Protein AF-A0A144SPB7-F1 (afdb_monomer_lite)

Sequence (224 aa):
MEKQLGDFFSAFSGTIIFCDANYCEYLCKHFGLYFMVFSLPLSAGLTDGKLKQQNEALVNSALKKFFHLKQELFINNNILMRLPYRNFNKKMLREFYDSLKAIHSLDITNIASVIKKIKEECYKKVPTVSPGRVFVDDNLNNFVFGHENHSKQGTSPLSGHLLLCQISSKYRFGHRLDEFRHFNVQKKNGKKISGNFYNCHNSLESIKEKSHINMFTSDFMEYQ

Foldseek 3Di:
DDDPPPPLPDDDDDDDDDDDQVCQVVCLVPPLFFAQGAHDDDDPPDDPVVSVVSSVVSVVVVVNLVSVCCCQPCVVPNVLSWPAQFFQADPLSNVVSSCSSVVNPDDCPCVNVSVVVQCVVFWDQQVPDPVRIFGAGPVQKTWAKDPDLDDQFPQDVVVVHDPVLVSQLQGGHRDGDPSSIFTWIAHPPQFFDWDWFQALVRDTDTDPGFSTWRATSSRHTDTD

Organism: Enterobacter cloacae (NCBI:txid550)

Radius of gyration: 19.5 Å; chains: 1; bounding box: 42×45×59 Å

Secondary structure (DSSP, 8-state):
-----TTTT-----------GGGHHHHHHHHTTTS--------TT--HHHHHHHHHHHHHHHHHHHHHHIIIIIISSHHHHTS-TTTS--HHHHHHHHHHHTTTT---TTHHHHHHHHHHHHEEE-TTSTTSEEEE-TT-EEEEE-----------GGGT--HHHHHHHHEETTEE--TT-EEEEEEGGGPPEEEEEE-TTS-EEEEEEES-EEEETTS-EE--

pLDDT: mean 85.55, std 12.31, range [29.52, 97.25]

Structure (mmCIF, N/CA/C/O backbone):
data_AF-A0A144SPB7-F1
#
_entry.id   AF-A0A144SPB7-F1
#
loop_
_atom_site.group_PDB
_atom_site.id
_atom_site.type_symbol
_atom_site.label_atom_id
_atom_site.label_alt_id
_atom_site.label_comp_id
_atom_site.label_asym_id
_atom_site.label_entity_id
_atom_site.label_seq_id
_atom_site.pdbx_PDB_ins_code
_atom_site.Cartn_x
_atom_site.Cartn_y
_atom_site.Cartn_z
_atom_site.occupancy
_atom_site.B_iso_or_equiv
_atom_site.auth_seq_id
_atom_site.auth_comp_id
_atom_site.auth_asym_id
_atom_site.auth_atom_id
_atom_site.pdbx_PDB_model_num
ATOM 1 N N . MET A 1 1 ? 2.664 28.779 -18.448 1.00 34.84 1 MET A N 1
ATOM 2 C CA . MET A 1 1 ? 3.092 28.707 -17.036 1.00 34.84 1 MET A CA 1
ATOM 3 C C . MET A 1 1 ? 3.643 27.308 -16.804 1.00 34.84 1 MET A C 1
ATOM 5 O O . MET A 1 1 ? 2.891 26.394 -16.485 1.00 34.84 1 MET A O 1
ATOM 9 N N . GLU A 1 2 ? 4.924 27.110 -17.115 1.00 29.52 2 GLU A N 1
ATOM 10 C CA . GLU A 1 2 ? 5.622 25.848 -16.862 1.00 29.52 2 GLU A CA 1
ATOM 11 C C . GLU A 1 2 ? 5.664 25.625 -15.351 1.00 29.52 2 GLU A C 1
ATOM 13 O O . GLU A 1 2 ? 6.172 26.463 -14.606 1.00 29.52 2 GLU A O 1
ATOM 18 N N . LYS A 1 3 ? 5.092 24.514 -14.876 1.00 36.28 3 LYS A N 1
ATOM 19 C CA . LYS A 1 3 ? 5.376 24.049 -13.520 1.00 36.28 3 LYS A CA 1
ATOM 20 C C . LYS A 1 3 ? 6.874 23.774 -13.481 1.00 36.28 3 LYS A C 1
ATOM 22 O O . LYS A 1 3 ? 7.315 22.803 -14.090 1.00 36.28 3 LYS A O 1
ATOM 27 N N . GLN A 1 4 ? 7.634 24.619 -12.786 1.00 37.50 4 GLN A N 1
ATOM 28 C CA . GLN A 1 4 ? 8.987 24.277 -12.370 1.00 37.50 4 GLN A CA 1
ATOM 29 C C . GLN A 1 4 ? 8.899 22.918 -11.668 1.00 37.50 4 GLN A C 1
ATOM 31 O O . GLN A 1 4 ? 8.340 22.804 -10.576 1.00 37.50 4 GLN A O 1
ATOM 36 N N . LEU A 1 5 ? 9.382 21.873 -12.341 1.00 41.50 5 LEU A N 1
ATOM 37 C CA . LEU A 1 5 ? 9.684 20.574 -11.754 1.00 41.50 5 LEU A CA 1
ATOM 38 C C . LEU A 1 5 ? 10.850 20.804 -10.785 1.00 41.50 5 LEU A C 1
ATOM 40 O O . LEU A 1 5 ? 11.989 20.493 -11.115 1.00 41.50 5 LEU A O 1
ATOM 44 N N . GLY A 1 6 ? 10.585 21.443 -9.641 1.00 45.00 6 GLY A N 1
ATOM 45 C CA . GLY A 1 6 ? 11.591 21.674 -8.608 1.00 45.00 6 GLY A CA 1
ATOM 46 C C . GLY A 1 6 ? 12.289 20.356 -8.299 1.00 45.00 6 GLY A C 1
ATOM 47 O O . GLY A 1 6 ? 11.593 19.373 -8.067 1.00 45.00 6 GLY A O 1
ATOM 48 N N . ASP A 1 7 ? 13.621 20.335 -8.414 1.00 51.19 7 ASP A N 1
ATOM 49 C CA . ASP A 1 7 ? 14.540 19.211 -8.174 1.00 51.19 7 ASP A CA 1
ATOM 50 C C . ASP A 1 7 ? 13.910 17.810 -8.204 1.00 51.19 7 ASP A C 1
ATOM 52 O O . ASP A 1 7 ? 14.075 16.991 -7.294 1.00 51.19 7 ASP A O 1
ATOM 56 N N . PHE A 1 8 ? 13.193 17.497 -9.289 1.00 48.25 8 PHE A N 1
ATOM 57 C CA . PHE A 1 8 ? 12.553 16.191 -9.453 1.00 48.25 8 PHE A CA 1
ATOM 58 C C . PHE A 1 8 ? 13.594 15.056 -9.421 1.00 48.25 8 PHE A C 1
ATOM 60 O O . PHE A 1 8 ? 13.296 13.932 -9.023 1.00 48.25 8 PHE A O 1
ATOM 67 N N . PHE A 1 9 ? 14.840 15.396 -9.766 1.00 57.00 9 PHE A N 1
ATOM 68 C CA . PHE A 1 9 ? 16.032 14.557 -9.714 1.00 57.00 9 PHE A CA 1
ATOM 69 C C . PHE A 1 9 ? 16.991 14.959 -8.582 1.00 57.00 9 PHE A C 1
ATOM 71 O O . PHE A 1 9 ? 18.200 15.040 -8.790 1.00 57.00 9 PHE A O 1
ATOM 78 N N . SER A 1 10 ? 16.478 15.223 -7.378 1.00 58.53 10 SER A N 1
ATOM 79 C CA . SER A 1 10 ? 17.338 15.294 -6.186 1.00 58.53 10 SER A CA 1
ATOM 80 C C . SER A 1 10 ? 18.227 14.046 -6.081 1.00 58.53 10 SER A C 1
ATOM 82 O O . SER A 1 10 ? 17.788 12.929 -6.378 1.00 58.53 10 SER A O 1
ATOM 84 N N . ALA A 1 11 ? 19.484 14.232 -5.663 1.00 65.88 11 ALA A N 1
ATOM 85 C CA . ALA A 1 11 ? 20.423 13.129 -5.480 1.00 65.88 11 ALA A CA 1
ATOM 86 C C . ALA A 1 11 ? 19.808 12.067 -4.553 1.00 65.88 11 ALA A C 1
ATOM 88 O O . ALA A 1 11 ? 19.410 12.358 -3.423 1.00 65.88 11 ALA A O 1
ATOM 89 N N . PHE A 1 12 ? 19.699 10.833 -5.046 1.00 69.25 12 PHE A N 1
ATOM 90 C CA . PHE A 1 12 ? 19.070 9.734 -4.327 1.00 69.25 12 PHE A CA 1
ATOM 91 C C . PHE A 1 12 ? 19.943 8.487 -4.402 1.00 69.25 12 PHE A C 1
ATOM 93 O O . PHE A 1 12 ? 20.273 8.013 -5.487 1.00 69.25 12 PHE A O 1
ATOM 100 N N . SER A 1 13 ? 20.278 7.934 -3.239 1.00 74.44 13 SER A N 1
ATOM 101 C CA . SER A 1 13 ? 20.949 6.641 -3.142 1.00 74.44 13 SER A CA 1
ATOM 102 C C . SER A 1 13 ? 19.914 5.523 -3.199 1.00 74.44 13 SER A C 1
ATOM 104 O O . SER A 1 13 ? 18.969 5.498 -2.411 1.00 74.44 13 SER A O 1
ATOM 106 N N . GLY A 1 14 ? 20.105 4.580 -4.114 1.00 80.12 14 GLY A N 1
ATOM 107 C CA . GLY A 1 14 ? 19.237 3.422 -4.274 1.00 80.12 14 GLY A CA 1
ATOM 108 C C . GLY A 1 14 ? 19.946 2.290 -5.006 1.00 80.12 14 GLY A C 1
ATOM 109 O O . GLY A 1 14 ? 21.094 2.425 -5.424 1.00 80.12 14 GLY A O 1
ATOM 110 N N . THR A 1 15 ? 19.248 1.171 -5.166 1.00 83.94 15 THR A N 1
ATOM 111 C CA . THR A 1 15 ? 19.756 -0.003 -5.879 1.00 83.94 15 THR A CA 1
ATOM 112 C C . THR A 1 15 ? 18.760 -0.398 -6.957 1.00 83.94 15 THR A C 1
ATOM 114 O O . THR A 1 15 ? 17.561 -0.478 -6.695 1.00 83.94 15 THR A O 1
ATOM 117 N N . ILE A 1 16 ? 19.267 -0.653 -8.161 1.00 87.25 16 ILE A N 1
ATOM 118 C CA . ILE A 1 16 ? 18.509 -1.234 -9.269 1.00 87.25 16 ILE A CA 1
ATOM 119 C C . ILE A 1 16 ? 19.003 -2.667 -9.435 1.00 87.25 16 ILE A C 1
ATOM 121 O O . ILE A 1 16 ? 20.209 -2.902 -9.480 1.00 87.25 16 ILE A O 1
ATOM 125 N N . ILE A 1 17 ? 18.075 -3.616 -9.503 1.00 87.00 17 ILE A N 1
ATOM 126 C CA . ILE A 1 17 ? 18.377 -5.032 -9.716 1.00 87.00 17 ILE A CA 1
ATOM 127 C C . ILE A 1 17 ? 17.818 -5.418 -11.082 1.00 87.00 17 ILE A C 1
ATOM 129 O O . ILE A 1 17 ? 16.627 -5.241 -11.334 1.00 87.00 17 ILE A O 1
ATOM 133 N N . PHE A 1 18 ? 18.679 -5.949 -11.946 1.00 87.56 18 PHE A N 1
ATOM 134 C CA . PHE A 1 18 ? 18.283 -6.552 -13.215 1.00 87.56 18 PHE A CA 1
ATOM 135 C C . PHE A 1 18 ? 18.151 -8.066 -13.040 1.00 87.56 18 PHE A C 1
ATOM 137 O O . PHE A 1 18 ? 18.947 -8.687 -12.337 1.00 87.56 18 PHE A O 1
ATOM 144 N N . CYS A 1 19 ? 17.136 -8.651 -13.666 1.00 87.56 19 CYS A N 1
ATOM 145 C CA . CYS A 1 19 ? 16.892 -10.089 -13.673 1.00 87.56 19 CYS A CA 1
ATOM 146 C C . CYS A 1 19 ? 16.188 -10.487 -14.973 1.00 87.56 19 CYS A C 1
ATOM 148 O O . CYS A 1 19 ? 15.666 -9.624 -15.686 1.00 87.56 19 CYS A O 1
ATOM 150 N N . ASP A 1 20 ? 16.168 -11.784 -15.272 1.00 85.75 20 ASP A N 1
ATOM 151 C CA . ASP A 1 20 ? 15.486 -12.298 -16.455 1.00 85.75 20 ASP A CA 1
ATOM 152 C C . ASP A 1 20 ? 13.985 -11.996 -16.425 1.00 85.75 20 ASP A C 1
ATOM 154 O O . ASP A 1 20 ? 13.316 -12.131 -15.395 1.00 85.75 20 ASP A O 1
ATOM 158 N N . ALA A 1 21 ? 13.431 -11.656 -17.592 1.00 83.38 21 ALA A N 1
ATOM 159 C CA . ALA A 1 21 ? 12.028 -11.264 -17.741 1.00 83.38 21 ALA A CA 1
ATOM 160 C C . ALA A 1 21 ? 11.037 -12.338 -17.250 1.00 83.38 21 ALA A C 1
ATOM 162 O O . ALA A 1 21 ? 9.938 -12.002 -16.806 1.00 83.38 21 ALA A O 1
ATOM 163 N N . ASN A 1 22 ? 11.448 -13.610 -17.243 1.00 87.19 22 ASN A N 1
ATOM 164 C CA . ASN A 1 22 ? 10.652 -14.739 -16.751 1.00 87.19 22 ASN A CA 1
ATOM 165 C C . ASN A 1 22 ? 10.294 -14.621 -15.258 1.00 87.19 22 ASN A C 1
ATOM 167 O O . ASN A 1 22 ? 9.332 -15.237 -14.807 1.00 87.19 22 ASN A O 1
ATOM 171 N N . TYR A 1 23 ? 11.022 -13.806 -14.488 1.00 88.81 23 TYR A N 1
ATOM 172 C CA . TYR A 1 23 ? 10.714 -13.542 -13.082 1.00 88.81 23 TYR A CA 1
ATOM 173 C C . TYR A 1 23 ? 9.743 -12.377 -12.872 1.00 88.81 23 TYR A C 1
ATOM 175 O O . TYR A 1 23 ? 9.312 -12.162 -11.741 1.00 88.81 23 TYR A O 1
ATOM 183 N N . CYS A 1 24 ? 9.369 -11.619 -13.910 1.00 89.06 24 CYS A N 1
ATOM 184 C CA . CYS A 1 24 ? 8.588 -10.390 -13.741 1.00 89.06 24 CYS A CA 1
ATOM 185 C C . CYS A 1 24 ? 7.258 -10.634 -13.013 1.00 89.06 24 CYS A C 1
ATOM 187 O O . CYS A 1 24 ? 6.943 -9.923 -12.060 1.00 89.06 24 CYS A O 1
ATOM 189 N N . GLU A 1 25 ? 6.496 -11.656 -13.410 1.00 89.94 25 GLU A N 1
ATOM 190 C CA . GLU A 1 25 ? 5.218 -11.983 -12.766 1.00 89.94 25 GLU A CA 1
ATOM 191 C C . GLU A 1 25 ? 5.415 -12.387 -11.298 1.00 89.94 25 GLU A C 1
ATOM 193 O O . GLU A 1 25 ? 4.719 -11.893 -10.406 1.00 89.94 25 GLU A O 1
ATOM 198 N N . TYR A 1 26 ? 6.419 -13.227 -11.033 1.00 92.12 26 TYR A N 1
ATOM 199 C CA . TYR A 1 26 ? 6.784 -13.645 -9.683 1.00 92.12 26 TYR A CA 1
ATOM 200 C C . TYR A 1 26 ? 7.160 -12.443 -8.802 1.00 92.12 26 TYR A C 1
ATOM 202 O O . TYR A 1 26 ? 6.667 -12.306 -7.679 1.00 92.12 26 TYR A O 1
ATOM 210 N N . LEU A 1 27 ? 7.974 -11.523 -9.325 1.00 92.12 27 LEU A N 1
ATOM 211 C CA . LEU A 1 27 ? 8.377 -10.308 -8.624 1.00 92.12 27 LEU A CA 1
ATOM 212 C C . LEU A 1 27 ? 7.190 -9.379 -8.364 1.00 92.12 27 LEU A C 1
ATOM 214 O O . LEU A 1 27 ? 7.006 -8.941 -7.229 1.00 92.12 27 LEU A O 1
ATOM 218 N N . CYS A 1 28 ? 6.338 -9.123 -9.358 1.00 92.56 28 CYS A N 1
ATOM 219 C CA . CYS A 1 28 ? 5.120 -8.332 -9.172 1.00 92.56 28 CYS A CA 1
ATOM 220 C C . CYS A 1 28 ? 4.227 -8.936 -8.076 1.00 92.56 28 CYS A C 1
ATOM 222 O O . CYS A 1 28 ? 3.768 -8.225 -7.180 1.00 92.56 28 CYS A O 1
ATOM 224 N N . LYS A 1 29 ? 4.027 -10.258 -8.097 1.00 91.06 29 LYS A N 1
ATOM 225 C CA . LYS A 1 29 ? 3.153 -10.966 -7.155 1.00 91.06 29 LYS A CA 1
ATOM 226 C C . LYS A 1 29 ? 3.679 -10.954 -5.721 1.00 91.06 29 LYS A C 1
ATOM 228 O O . LYS A 1 29 ? 2.922 -10.651 -4.799 1.00 91.06 29 LYS A O 1
ATOM 233 N N . HIS A 1 30 ? 4.952 -11.291 -5.527 1.00 89.50 30 HIS A N 1
ATOM 234 C CA . HIS A 1 30 ? 5.518 -11.531 -4.195 1.00 89.50 30 HIS A CA 1
ATOM 235 C C . HIS A 1 30 ? 6.238 -10.316 -3.603 1.00 89.50 30 HIS A C 1
ATOM 237 O O . HIS A 1 30 ? 6.316 -10.180 -2.383 1.00 89.50 30 HIS A O 1
ATOM 243 N N . PHE A 1 31 ? 6.724 -9.411 -4.453 1.00 91.19 31 PHE A N 1
ATOM 244 C CA . PHE A 1 31 ? 7.583 -8.300 -4.053 1.00 91.19 31 PHE A CA 1
ATOM 245 C C . PHE A 1 31 ? 7.062 -6.924 -4.480 1.00 91.19 31 PHE A C 1
ATOM 247 O O . PHE A 1 31 ? 7.533 -5.915 -3.954 1.00 91.19 31 PHE A O 1
ATOM 254 N N . GLY A 1 32 ? 6.048 -6.864 -5.349 1.00 92.75 32 GLY A N 1
ATOM 255 C CA . GLY A 1 32 ? 5.504 -5.622 -5.902 1.00 92.75 32 GLY A CA 1
ATOM 256 C C . GLY A 1 32 ? 4.890 -4.661 -4.879 1.00 92.75 32 GLY A C 1
ATOM 257 O O . GLY A 1 32 ? 4.650 -3.509 -5.208 1.00 92.75 32 GLY A O 1
ATOM 258 N N . LEU A 1 33 ? 4.637 -5.091 -3.634 1.00 92.88 33 LEU A N 1
ATOM 259 C CA . LEU A 1 33 ? 4.244 -4.175 -2.547 1.00 92.88 33 LEU A CA 1
ATOM 260 C C . LEU A 1 33 ? 5.425 -3.441 -1.926 1.00 92.88 33 LEU A C 1
ATOM 262 O O . LEU A 1 33 ? 5.229 -2.394 -1.312 1.00 92.88 33 LEU A O 1
ATOM 266 N N . TYR A 1 34 ? 6.627 -3.996 -2.035 1.00 91.38 34 TYR A N 1
ATOM 267 C CA . TYR A 1 34 ? 7.828 -3.516 -1.354 1.00 91.38 34 TYR A CA 1
ATOM 268 C C . TYR A 1 34 ? 8.782 -2.832 -2.321 1.00 91.38 34 TYR A C 1
ATOM 270 O O . TYR A 1 34 ? 9.434 -1.867 -1.937 1.00 91.38 34 TYR A O 1
ATOM 278 N N . PHE A 1 35 ? 8.808 -3.284 -3.574 1.00 91.31 35 PHE A N 1
ATOM 279 C CA . PHE A 1 35 ? 9.648 -2.766 -4.648 1.00 91.31 35 PHE A CA 1
ATOM 280 C C . PHE A 1 35 ? 8.799 -2.448 -5.878 1.00 91.31 35 PHE A C 1
ATOM 282 O O . PHE A 1 35 ? 7.774 -3.085 -6.110 1.00 91.31 35 PHE A O 1
ATOM 289 N N . MET A 1 36 ? 9.230 -1.473 -6.679 1.00 91.25 36 MET A N 1
ATOM 290 C CA . MET A 1 36 ? 8.659 -1.278 -8.011 1.00 91.25 36 MET A CA 1
ATOM 291 C C . MET A 1 36 ? 9.316 -2.239 -8.993 1.00 91.25 36 MET A C 1
ATOM 293 O O . MET A 1 36 ? 10.541 -2.309 -9.065 1.00 91.25 36 MET A O 1
ATOM 297 N N . VAL A 1 37 ? 8.494 -2.951 -9.758 1.00 92.00 37 VAL A N 1
ATOM 298 C CA . VAL A 1 37 ? 8.951 -3.921 -10.754 1.00 92.00 37 VAL A CA 1
ATOM 299 C C . VAL A 1 37 ? 8.636 -3.378 -12.142 1.00 92.00 37 VAL A C 1
ATOM 301 O O . VAL A 1 37 ? 7.470 -3.223 -12.519 1.00 92.00 37 VAL A O 1
ATOM 304 N N . PHE A 1 38 ? 9.690 -3.084 -12.900 1.00 89.25 38 PHE A N 1
ATOM 305 C CA . PHE A 1 38 ? 9.594 -2.622 -14.278 1.00 89.25 38 PHE A CA 1
ATOM 306 C C . PHE A 1 38 ? 10.044 -3.729 -15.224 1.00 89.25 38 PHE A C 1
ATOM 308 O O . PHE A 1 38 ? 11.154 -4.238 -15.096 1.00 89.25 38 PHE A O 1
ATOM 315 N N . SER A 1 39 ? 9.183 -4.087 -16.175 1.00 86.81 39 SER A N 1
ATOM 316 C CA . SER A 1 39 ? 9.547 -5.010 -17.246 1.00 86.81 39 SER A CA 1
ATOM 317 C C . SER A 1 39 ? 10.289 -4.263 -18.353 1.00 86.81 39 SER A C 1
ATOM 319 O O . SER A 1 39 ? 9.857 -3.187 -18.777 1.00 86.81 39 SER A O 1
ATOM 321 N N . LEU A 1 40 ? 11.393 -4.845 -18.818 1.00 82.81 40 LEU A N 1
ATOM 322 C CA . LEU A 1 40 ? 12.119 -4.416 -20.008 1.00 82.81 40 LEU A CA 1
ATOM 323 C C . LEU A 1 40 ? 11.808 -5.434 -21.117 1.00 82.81 40 LEU A C 1
ATOM 325 O O . LEU A 1 40 ? 12.362 -6.534 -21.090 1.00 82.81 40 LEU A O 1
ATOM 329 N N . PRO A 1 41 ? 10.875 -5.137 -22.039 1.00 77.06 41 PRO A N 1
ATOM 330 C CA . PRO A 1 41 ? 10.441 -6.109 -23.036 1.00 77.06 41 PRO A CA 1
ATOM 331 C C . PRO A 1 41 ? 11.561 -6.471 -24.016 1.00 77.06 41 PRO A C 1
ATOM 333 O O . PRO A 1 41 ? 12.371 -5.628 -24.413 1.00 77.06 41 PRO A O 1
ATOM 336 N N . LEU A 1 42 ? 11.562 -7.735 -24.450 1.00 72.19 42 LEU A N 1
ATOM 337 C CA . LEU A 1 42 ? 12.487 -8.228 -25.464 1.00 72.19 42 LEU A CA 1
ATOM 338 C C . LEU A 1 42 ? 12.256 -7.482 -26.782 1.00 72.19 42 LEU A C 1
ATOM 340 O O . LEU A 1 42 ? 11.128 -7.387 -27.262 1.00 72.19 42 LEU A O 1
ATOM 344 N N . SER A 1 43 ? 13.331 -6.984 -27.383 1.00 68.94 43 SER A N 1
ATOM 345 C CA . SER A 1 43 ? 13.271 -6.273 -28.661 1.00 68.94 43 SER A CA 1
ATOM 346 C C . SER A 1 43 ? 13.976 -7.100 -29.725 1.00 68.94 43 SER A C 1
ATOM 348 O O . SER A 1 43 ? 15.178 -6.966 -29.947 1.00 68.94 43 SER A O 1
ATOM 350 N N . ALA A 1 44 ? 13.233 -8.032 -30.325 1.00 71.38 44 ALA A N 1
ATOM 351 C CA . ALA A 1 44 ? 13.760 -8.910 -31.361 1.00 71.38 44 ALA A CA 1
ATOM 352 C C . ALA A 1 44 ? 14.142 -8.111 -32.621 1.00 71.38 44 ALA A C 1
ATOM 354 O O . ALA A 1 44 ? 13.436 -7.186 -33.018 1.00 71.38 44 ALA A O 1
ATOM 355 N N . GLY A 1 45 ? 15.248 -8.491 -33.265 1.00 73.25 45 GLY A N 1
ATOM 356 C CA . GLY A 1 45 ? 15.642 -7.949 -34.572 1.00 73.25 45 GLY A CA 1
ATOM 357 C C . GLY A 1 45 ? 16.319 -6.573 -34.554 1.00 73.25 45 GLY A C 1
ATOM 358 O O . GLY A 1 45 ? 16.450 -5.955 -35.610 1.00 73.25 45 GLY A O 1
ATOM 359 N N . LEU A 1 46 ? 16.761 -6.077 -33.393 1.00 78.62 46 LEU A N 1
ATOM 360 C CA . LEU A 1 46 ? 17.550 -4.844 -33.305 1.00 78.62 46 LEU A CA 1
ATOM 361 C C . LEU A 1 46 ? 19.051 -5.119 -33.366 1.00 78.62 46 LEU A C 1
ATOM 363 O O . LEU A 1 46 ? 19.539 -6.095 -32.808 1.00 78.62 46 LEU A O 1
ATOM 367 N N . THR A 1 47 ? 19.785 -4.207 -34.004 1.00 82.25 47 THR A N 1
ATOM 368 C CA . THR A 1 47 ? 21.248 -4.160 -33.915 1.00 82.25 47 THR A CA 1
ATOM 369 C C . THR A 1 47 ? 21.683 -3.688 -32.525 1.00 82.25 47 THR A C 1
ATOM 371 O O . THR A 1 47 ? 20.958 -2.925 -31.879 1.00 82.25 47 THR A O 1
ATOM 374 N N . ASP A 1 48 ? 22.887 -4.068 -32.090 1.00 81.44 48 ASP A N 1
ATOM 375 C CA . ASP A 1 48 ? 23.417 -3.786 -30.743 1.00 81.44 48 ASP A CA 1
ATOM 376 C C . ASP A 1 48 ? 23.269 -2.316 -30.312 1.00 81.44 48 ASP A C 1
ATOM 378 O O . ASP A 1 48 ? 22.840 -2.023 -29.195 1.00 81.44 48 ASP A O 1
ATOM 382 N N . GLY A 1 49 ? 23.551 -1.370 -31.216 1.00 83.62 49 GLY A N 1
ATOM 383 C CA . GLY A 1 49 ? 23.420 0.064 -30.936 1.00 83.62 49 GLY A CA 1
ATOM 384 C C . GLY A 1 49 ? 21.975 0.513 -30.686 1.00 83.62 49 GLY A C 1
ATOM 385 O O . GLY A 1 49 ? 21.720 1.286 -29.762 1.00 83.62 49 GLY A O 1
ATOM 386 N N . LYS A 1 50 ? 21.015 -0.003 -31.464 1.00 85.94 50 LYS A N 1
ATOM 387 C CA . LYS A 1 50 ? 19.584 0.305 -31.291 1.00 85.94 50 LYS A CA 1
ATOM 388 C C . LYS A 1 50 ? 19.019 -0.363 -30.039 1.00 85.94 50 LYS A C 1
ATOM 390 O O . LYS A 1 50 ? 18.234 0.255 -29.324 1.00 85.94 50 LYS A O 1
ATOM 395 N N . LEU A 1 51 ? 19.460 -1.588 -29.748 1.00 85.38 51 LEU A N 1
ATOM 396 C CA . LEU A 1 51 ? 19.080 -2.313 -28.538 1.00 85.38 51 LEU A CA 1
ATOM 397 C C . LEU A 1 51 ? 19.541 -1.570 -27.277 1.00 85.38 51 LEU A C 1
ATOM 399 O O . LEU A 1 51 ? 18.748 -1.364 -26.359 1.00 85.38 51 LEU A O 1
ATOM 403 N N . LYS A 1 52 ? 20.798 -1.102 -27.253 1.00 86.38 52 LYS A N 1
ATOM 404 C CA . LYS A 1 52 ? 21.324 -0.275 -26.160 1.00 86.38 52 LYS A CA 1
ATOM 405 C C . LYS A 1 52 ? 20.474 0.981 -25.951 1.00 86.38 52 LYS A C 1
ATOM 407 O O . LYS A 1 52 ? 20.009 1.214 -24.838 1.00 86.38 52 LYS A O 1
ATOM 412 N N . GLN A 1 53 ? 20.231 1.749 -27.015 1.00 89.12 53 GLN A N 1
ATOM 413 C CA . GLN A 1 53 ? 19.456 2.990 -26.939 1.00 89.12 53 GLN A CA 1
ATOM 414 C C . GLN A 1 53 ? 18.033 2.753 -26.412 1.00 89.12 53 GLN A C 1
ATOM 416 O O . GLN A 1 53 ? 17.524 3.531 -25.604 1.00 89.12 53 GLN A O 1
ATOM 421 N N . GLN A 1 54 ? 17.386 1.666 -26.836 1.00 87.31 54 GLN A N 1
ATOM 422 C CA . GLN A 1 54 ? 16.052 1.325 -26.355 1.00 87.31 54 GLN A CA 1
ATOM 423 C C . GLN A 1 54 ? 16.053 0.921 -24.877 1.00 87.31 54 GLN A C 1
ATOM 425 O O . GLN A 1 54 ? 15.191 1.377 -24.124 1.00 87.31 54 GLN A O 1
ATOM 430 N N . ASN A 1 55 ? 17.019 0.112 -24.438 1.00 86.56 55 ASN A N 1
ATOM 431 C CA . ASN A 1 55 ? 17.146 -0.263 -23.029 1.00 86.56 55 ASN A CA 1
ATOM 432 C C . ASN A 1 55 ? 17.379 0.969 -22.146 1.00 86.56 55 ASN A C 1
ATOM 434 O O . ASN A 1 55 ? 16.718 1.125 -21.120 1.00 86.56 55 ASN A O 1
ATOM 438 N N . GLU A 1 56 ? 18.248 1.888 -22.573 1.00 89.38 56 GLU A N 1
ATOM 439 C CA . GLU A 1 56 ? 18.462 3.170 -21.893 1.00 89.38 56 GLU A CA 1
ATOM 440 C C . GLU A 1 56 ? 17.171 3.997 -21.825 1.00 89.38 56 GLU A C 1
ATOM 442 O O . GLU A 1 56 ? 16.842 4.555 -20.775 1.00 89.38 56 GLU A O 1
ATOM 447 N N . ALA A 1 57 ? 16.391 4.052 -22.909 1.00 89.12 57 ALA A N 1
ATOM 448 C CA . ALA A 1 57 ? 15.111 4.756 -22.931 1.00 89.12 57 ALA A CA 1
ATOM 449 C C . ALA A 1 57 ? 14.086 4.142 -21.959 1.00 89.12 57 ALA A C 1
ATOM 451 O O . ALA A 1 57 ? 13.405 4.874 -21.235 1.00 89.12 57 ALA A O 1
ATOM 452 N N . LEU A 1 58 ? 14.003 2.810 -21.895 1.00 88.44 58 LEU A N 1
ATOM 453 C CA . LEU A 1 58 ? 13.110 2.096 -20.982 1.00 88.44 58 LEU A CA 1
ATOM 454 C C . LEU A 1 58 ? 13.504 2.306 -19.514 1.00 88.44 58 LEU A C 1
ATOM 456 O O . LEU A 1 58 ? 12.641 2.619 -18.692 1.00 88.44 58 LEU A O 1
ATOM 460 N N . VAL A 1 59 ? 14.798 2.212 -19.188 1.00 89.12 59 VAL A N 1
ATOM 461 C CA . VAL A 1 59 ? 15.315 2.498 -17.838 1.00 89.12 59 VAL A CA 1
ATOM 462 C C . VAL A 1 59 ? 15.020 3.946 -17.449 1.00 89.12 59 VAL A C 1
ATOM 464 O O . VAL A 1 59 ? 14.486 4.199 -16.369 1.00 89.12 59 VAL A O 1
ATOM 467 N N . ASN A 1 60 ? 15.269 4.903 -18.345 1.00 88.81 60 ASN A N 1
ATOM 468 C CA . ASN A 1 60 ? 14.940 6.308 -18.105 1.00 88.81 60 ASN A CA 1
ATOM 469 C C . ASN A 1 60 ? 13.438 6.524 -17.874 1.00 88.81 60 ASN A C 1
ATOM 4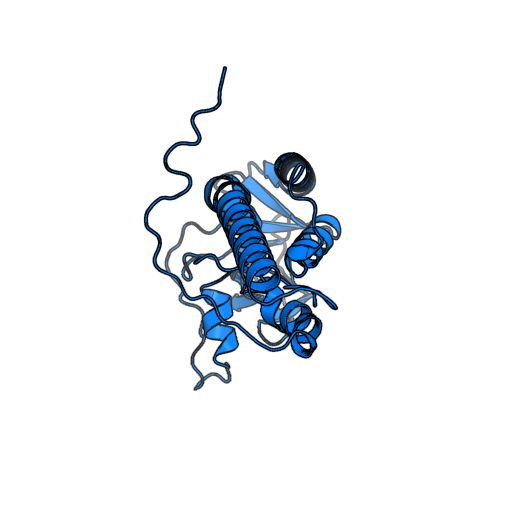71 O O . ASN A 1 60 ? 13.049 7.295 -16.996 1.00 88.81 60 ASN A O 1
ATOM 475 N N . SER A 1 61 ? 12.577 5.833 -18.624 1.00 88.06 61 SER A N 1
ATOM 476 C CA . SER A 1 61 ? 11.129 5.883 -18.410 1.00 88.06 61 SER A CA 1
ATOM 477 C C . SER A 1 61 ? 10.731 5.304 -17.049 1.00 88.06 61 SER A C 1
ATOM 479 O O . SER A 1 61 ? 9.893 5.888 -16.360 1.00 88.06 61 SER A O 1
ATOM 481 N N . ALA A 1 62 ? 11.330 4.185 -16.636 1.00 89.81 62 ALA A N 1
ATOM 482 C CA . ALA A 1 62 ? 11.095 3.580 -15.327 1.00 89.81 62 ALA A CA 1
ATOM 483 C C . ALA A 1 62 ? 11.497 4.526 -14.185 1.00 89.81 62 ALA A C 1
ATOM 485 O O . ALA A 1 62 ? 10.719 4.739 -13.255 1.00 89.81 62 ALA A O 1
ATOM 486 N N . LEU A 1 63 ? 12.661 5.174 -14.296 1.00 89.00 63 LEU A N 1
ATOM 487 C CA . LEU A 1 63 ? 13.127 6.167 -13.325 1.00 89.00 63 LEU A CA 1
ATOM 488 C C . LEU A 1 63 ? 12.190 7.378 -13.248 1.00 89.00 63 LEU A C 1
ATOM 490 O O . LEU A 1 63 ? 11.806 7.790 -12.154 1.00 89.00 63 LEU A O 1
ATOM 494 N N . LYS A 1 64 ? 11.745 7.915 -14.392 1.00 88.44 64 LYS A N 1
ATOM 495 C CA . LYS A 1 64 ? 10.755 9.007 -14.424 1.00 88.44 64 LYS A CA 1
ATOM 496 C C . LYS A 1 64 ? 9.455 8.612 -13.718 1.00 88.44 64 LYS A C 1
ATOM 498 O O . LYS A 1 64 ? 8.948 9.391 -12.910 1.00 88.44 64 LYS A O 1
ATOM 503 N N . LYS A 1 65 ? 8.943 7.399 -13.975 1.00 90.19 65 LYS A N 1
ATOM 504 C CA . LYS A 1 65 ? 7.763 6.863 -13.275 1.00 90.19 65 LYS A CA 1
ATOM 505 C C . LYS A 1 65 ? 8.015 6.764 -11.765 1.00 90.19 65 LYS A C 1
ATOM 507 O O . LYS A 1 65 ? 7.193 7.247 -10.993 1.00 90.19 65 LYS A O 1
ATOM 512 N N . PHE A 1 66 ? 9.153 6.210 -11.342 1.00 89.81 66 PHE A N 1
ATOM 513 C CA . PHE A 1 66 ? 9.525 6.093 -9.927 1.00 89.81 66 PHE A CA 1
ATOM 514 C C . PHE A 1 66 ? 9.507 7.447 -9.203 1.00 89.81 66 PHE A C 1
ATOM 516 O O . PHE A 1 66 ? 8.872 7.578 -8.158 1.00 89.81 66 PHE A O 1
ATOM 523 N N . PHE A 1 67 ? 10.143 8.480 -9.763 1.00 88.69 67 PHE A N 1
ATOM 524 C CA . PHE A 1 67 ? 10.170 9.806 -9.136 1.00 88.69 67 PHE A CA 1
ATOM 525 C C . PHE A 1 67 ? 8.795 10.483 -9.118 1.00 88.69 67 PHE A C 1
ATOM 527 O O . PHE A 1 67 ? 8.441 11.120 -8.125 1.00 88.69 67 PHE A O 1
ATOM 534 N N . HIS A 1 68 ? 7.974 10.285 -10.153 1.00 88.88 68 HIS A N 1
ATOM 535 C CA . HIS A 1 68 ? 6.608 10.813 -10.163 1.00 88.88 68 HIS A CA 1
ATOM 536 C C . HIS A 1 68 ? 5.770 10.206 -9.037 1.00 88.88 68 HIS A C 1
ATOM 538 O O . HIS A 1 68 ? 5.107 10.909 -8.276 1.00 88.88 68 HIS A O 1
ATOM 544 N N . LEU A 1 69 ? 5.864 8.889 -8.882 1.00 91.38 69 LEU A N 1
ATOM 545 C CA . LEU A 1 69 ? 5.177 8.152 -7.830 1.00 91.38 69 LEU A CA 1
ATOM 546 C C . LEU A 1 69 ? 5.717 8.498 -6.444 1.00 91.38 69 LEU A C 1
ATOM 548 O O . LEU A 1 69 ? 4.931 8.599 -5.509 1.00 91.38 69 LEU A O 1
ATOM 552 N N . LYS A 1 70 ? 7.023 8.752 -6.297 1.00 91.00 70 LYS A N 1
ATOM 553 C CA . LYS A 1 70 ? 7.594 9.278 -5.049 1.00 91.00 70 LYS A CA 1
ATOM 554 C C . LYS A 1 70 ? 6.862 10.543 -4.614 1.00 91.00 70 LYS A C 1
ATOM 556 O O . LYS A 1 70 ? 6.413 10.626 -3.470 1.00 91.00 70 LYS A O 1
ATOM 561 N N . GLN A 1 71 ? 6.729 11.499 -5.534 1.00 89.50 71 GLN A N 1
ATOM 562 C CA . GLN A 1 71 ? 6.064 12.769 -5.272 1.00 89.50 71 GLN A CA 1
ATOM 563 C C . GLN A 1 71 ? 4.598 12.551 -4.894 1.00 89.50 71 GLN A C 1
ATOM 565 O O . GLN A 1 71 ? 4.159 12.976 -3.824 1.00 89.50 71 GLN A O 1
ATOM 570 N N . GLU A 1 72 ? 3.848 11.838 -5.730 1.00 92.06 72 GLU A N 1
ATOM 571 C CA . GLU A 1 72 ? 2.403 11.718 -5.542 1.00 92.06 72 GLU A CA 1
ATOM 572 C C . GLU A 1 72 ? 2.016 10.800 -4.381 1.00 92.06 72 GLU A C 1
ATOM 574 O O . GLU A 1 72 ? 1.118 11.123 -3.604 1.00 92.06 72 GLU A O 1
ATOM 579 N N . LEU A 1 73 ? 2.698 9.671 -4.208 1.00 92.94 73 LEU A N 1
ATOM 580 C CA . LEU A 1 73 ? 2.340 8.665 -3.211 1.00 92.94 73 LEU A CA 1
ATOM 581 C C . LEU A 1 73 ? 2.971 8.960 -1.848 1.00 92.94 73 LEU A C 1
ATOM 583 O O . LEU A 1 73 ? 2.293 8.865 -0.826 1.00 92.94 73 LEU A O 1
ATOM 587 N N . PHE A 1 74 ? 4.248 9.343 -1.806 1.00 90.12 74 PHE A N 1
ATOM 588 C CA . PHE A 1 74 ? 5.026 9.356 -0.559 1.00 90.12 74 PHE A CA 1
ATOM 589 C C . PHE A 1 74 ? 5.407 10.745 -0.060 1.00 90.12 74 PHE A C 1
ATOM 591 O O . PHE A 1 74 ? 5.675 10.891 1.128 1.00 90.12 74 PHE A O 1
ATOM 598 N N . ILE A 1 75 ? 5.390 11.772 -0.908 1.00 89.69 75 ILE A N 1
ATOM 599 C CA . ILE A 1 75 ? 5.520 13.160 -0.447 1.00 89.69 75 ILE A CA 1
ATOM 600 C C . ILE A 1 75 ? 4.123 13.716 -0.158 1.00 89.69 75 ILE A C 1
ATOM 602 O O . ILE A 1 75 ? 3.832 14.107 0.972 1.00 89.69 75 ILE A O 1
ATOM 606 N N . ASN A 1 76 ? 3.216 13.644 -1.133 1.00 90.88 76 ASN A N 1
ATOM 607 C CA . ASN A 1 76 ? 1.893 14.261 -1.027 1.00 90.88 76 ASN A CA 1
ATOM 608 C C . ASN A 1 76 ? 0.882 13.421 -0.218 1.00 90.88 76 ASN A C 1
ATOM 610 O O . ASN A 1 76 ? -0.037 13.975 0.390 1.00 90.88 76 ASN A O 1
ATOM 614 N N . ASN A 1 77 ? 1.006 12.085 -0.214 1.00 93.19 77 ASN A N 1
ATOM 615 C CA . ASN A 1 77 ? -0.043 11.185 0.294 1.00 93.19 77 ASN A CA 1
ATOM 616 C C . ASN A 1 77 ? 0.464 10.040 1.192 1.00 93.19 77 ASN A C 1
ATOM 618 O O . ASN A 1 77 ? -0.186 8.998 1.296 1.00 93.19 77 ASN A O 1
ATOM 622 N N . ASN A 1 78 ? 1.581 10.243 1.900 1.00 90.62 78 ASN A N 1
ATOM 623 C CA . ASN A 1 78 ? 2.283 9.171 2.621 1.00 90.62 78 ASN A CA 1
ATOM 624 C C . ASN A 1 78 ? 1.406 8.356 3.589 1.00 90.62 78 ASN A C 1
ATOM 626 O O . ASN A 1 78 ? 1.572 7.143 3.683 1.00 90.62 78 ASN A O 1
ATOM 630 N N . ILE A 1 79 ? 0.453 8.996 4.276 1.00 92.81 79 ILE A N 1
ATOM 631 C CA . ILE A 1 79 ? -0.374 8.327 5.286 1.00 92.81 79 ILE A CA 1
ATOM 632 C C . ILE A 1 79 ? -1.307 7.318 4.611 1.00 92.81 79 ILE A C 1
ATOM 634 O O . ILE A 1 79 ? -1.439 6.195 5.084 1.00 92.81 79 ILE A O 1
ATOM 638 N N . LEU A 1 80 ? -1.898 7.676 3.466 1.00 94.75 80 LEU A N 1
ATOM 639 C CA . LEU A 1 80 ? -2.740 6.757 2.697 1.00 94.75 80 LEU A CA 1
ATOM 640 C C . LEU A 1 80 ? -1.942 5.521 2.262 1.00 94.75 80 LEU A C 1
ATOM 642 O O . LEU A 1 80 ? -2.437 4.403 2.336 1.00 94.75 80 LEU A O 1
ATOM 646 N N . MET A 1 81 ? -0.691 5.712 1.841 1.00 94.56 81 MET A N 1
ATOM 647 C CA . MET A 1 81 ? 0.177 4.632 1.352 1.00 94.56 81 MET A CA 1
ATOM 648 C C . MET A 1 81 ? 0.658 3.674 2.446 1.00 94.56 81 MET A C 1
ATOM 650 O O . MET A 1 81 ? 1.159 2.586 2.146 1.00 94.56 81 MET A O 1
ATOM 654 N N . ARG A 1 82 ? 0.489 4.070 3.710 1.00 93.81 82 ARG A N 1
ATOM 655 C CA . ARG A 1 82 ? 0.785 3.252 4.886 1.00 93.81 82 ARG A CA 1
ATOM 656 C C . ARG A 1 82 ? -0.372 2.366 5.310 1.00 93.81 82 ARG A C 1
ATOM 658 O O . ARG A 1 82 ? -0.174 1.526 6.184 1.00 93.81 82 ARG A O 1
ATOM 665 N N . LEU A 1 83 ? -1.565 2.545 4.740 1.00 96.12 83 LEU A N 1
ATOM 666 C CA . LEU A 1 83 ? -2.686 1.691 5.102 1.00 96.12 83 LEU A CA 1
ATOM 667 C C . LEU A 1 83 ? -2.309 0.219 4.860 1.00 96.12 83 LEU A C 1
ATOM 669 O O . LEU A 1 83 ? -1.654 -0.106 3.858 1.00 96.12 83 LEU A O 1
ATOM 673 N N . PRO A 1 84 ? -2.641 -0.660 5.815 1.00 95.56 84 PRO A N 1
ATOM 674 C CA . PRO A 1 84 ? -2.184 -2.034 5.798 1.00 95.56 84 PRO A CA 1
ATOM 675 C C . PRO A 1 84 ? -2.802 -2.769 4.618 1.00 95.56 84 PRO A C 1
ATOM 677 O O . PRO A 1 84 ? -4.026 -2.921 4.572 1.00 95.56 84 PRO A O 1
ATOM 680 N N . TYR A 1 85 ? -1.907 -3.215 3.716 1.00 96.12 85 TYR A N 1
ATOM 681 C CA . TYR A 1 85 ? -2.035 -4.361 2.814 1.00 96.12 85 TYR A CA 1
ATOM 682 C C . TYR A 1 85 ? -3.394 -5.011 2.965 1.00 96.12 85 TYR A C 1
ATOM 684 O O . TYR A 1 85 ? -4.375 -4.610 2.358 1.00 96.12 85 TYR A O 1
ATOM 692 N N . ARG A 1 86 ? -3.420 -6.035 3.798 1.00 95.19 86 ARG A N 1
ATOM 693 C CA . ARG A 1 86 ? -4.431 -7.082 3.887 1.00 95.19 86 ARG A CA 1
ATOM 694 C C . ARG A 1 86 ? -5.630 -6.690 4.743 1.00 95.19 86 ARG A C 1
ATOM 696 O O . ARG A 1 86 ? -6.708 -7.228 4.522 1.00 95.19 86 ARG A O 1
ATOM 703 N N . ASN A 1 87 ? -5.463 -5.745 5.664 1.00 96.88 87 ASN A N 1
ATOM 704 C CA . ASN A 1 87 ? -6.470 -5.468 6.690 1.00 96.88 87 ASN A CA 1
ATOM 705 C C . ASN A 1 87 ? -7.316 -4.216 6.461 1.00 96.88 87 ASN A C 1
ATOM 707 O O . ASN A 1 87 ? -8.411 -4.138 7.013 1.00 96.88 87 ASN A O 1
ATOM 711 N N . PHE A 1 88 ? -6.867 -3.245 5.657 1.00 97.25 88 PHE A N 1
ATOM 712 C CA . PHE A 1 88 ? -7.738 -2.127 5.294 1.00 97.25 88 PHE A CA 1
ATOM 713 C C . PHE A 1 88 ? -8.770 -2.598 4.262 1.00 97.25 88 PHE A C 1
ATOM 715 O O . PHE A 1 88 ? -8.480 -2.681 3.064 1.00 97.25 88 PHE A O 1
ATOM 722 N N . ASN A 1 89 ? -9.973 -2.953 4.726 1.00 95.62 89 ASN A N 1
ATOM 723 C CA . ASN A 1 89 ? -11.021 -3.520 3.879 1.00 95.62 89 ASN A CA 1
ATOM 724 C C . ASN A 1 89 ? -11.689 -2.450 3.000 1.00 95.62 89 ASN A C 1
ATOM 726 O O . ASN A 1 89 ? -12.776 -1.965 3.305 1.00 95.62 89 ASN A O 1
ATOM 730 N N . LYS A 1 90 ? -11.019 -2.060 1.915 1.00 96.31 90 LYS A N 1
ATOM 731 C CA . LYS A 1 90 ? -11.582 -1.189 0.883 1.00 96.31 90 LYS A CA 1
ATOM 732 C C . LYS A 1 90 ? -11.141 -1.659 -0.492 1.00 96.31 90 LYS A C 1
ATOM 734 O O . LYS A 1 90 ? -9.966 -1.540 -0.848 1.00 96.31 90 LYS A O 1
ATOM 739 N N . LYS A 1 91 ? -12.094 -2.145 -1.289 1.00 95.50 91 LYS A N 1
ATOM 740 C CA . LYS A 1 91 ? -11.821 -2.707 -2.622 1.00 95.50 91 LYS A CA 1
ATOM 741 C C . LYS A 1 91 ? -11.038 -1.744 -3.524 1.00 95.50 91 LYS A C 1
ATOM 743 O O . LYS A 1 91 ? -10.032 -2.135 -4.098 1.00 95.50 91 LYS A O 1
ATOM 748 N N . MET A 1 92 ? -11.422 -0.468 -3.561 1.00 95.25 92 MET A N 1
ATOM 749 C CA . MET A 1 92 ? -10.752 0.533 -4.403 1.00 95.25 92 MET A CA 1
ATOM 750 C C . MET A 1 92 ? -9.271 0.735 -4.037 1.00 95.25 92 MET A C 1
ATOM 752 O O . MET A 1 92 ? -8.432 0.877 -4.922 1.00 95.25 92 MET A O 1
ATOM 756 N N . LEU A 1 93 ? -8.927 0.728 -2.741 1.00 96.19 93 LEU A N 1
ATOM 757 C CA . LEU A 1 93 ? -7.528 0.844 -2.320 1.00 96.19 93 LEU A CA 1
ATOM 758 C C . LEU A 1 93 ? -6.746 -0.437 -2.634 1.00 96.19 93 LEU A C 1
ATOM 760 O O . LEU A 1 93 ? -5.599 -0.354 -3.068 1.00 96.19 93 LEU A O 1
ATOM 764 N N . ARG A 1 94 ? -7.368 -1.610 -2.445 1.00 95.69 94 ARG A N 1
ATOM 765 C CA . ARG A 1 94 ? -6.788 -2.908 -2.818 1.00 95.69 94 ARG A CA 1
ATOM 766 C C . ARG A 1 94 ? -6.405 -2.926 -4.293 1.00 95.69 94 ARG A C 1
ATOM 768 O O . ARG A 1 94 ? -5.249 -3.177 -4.607 1.00 95.69 94 ARG A O 1
ATOM 775 N N . GLU A 1 95 ? -7.359 -2.608 -5.163 1.00 95.12 95 GLU A N 1
ATOM 776 C CA . GLU A 1 95 ? -7.168 -2.587 -6.615 1.00 95.12 95 GLU A CA 1
ATOM 777 C C . GLU A 1 95 ? -6.098 -1.573 -7.023 1.00 95.12 95 GLU A C 1
ATOM 779 O O . GLU A 1 95 ? -5.258 -1.862 -7.873 1.00 95.12 95 GLU A O 1
ATOM 784 N N . PHE A 1 96 ? -6.061 -0.411 -6.365 1.00 95.62 96 PHE A N 1
ATOM 785 C CA . PHE A 1 96 ? -5.004 0.566 -6.588 1.00 95.62 96 P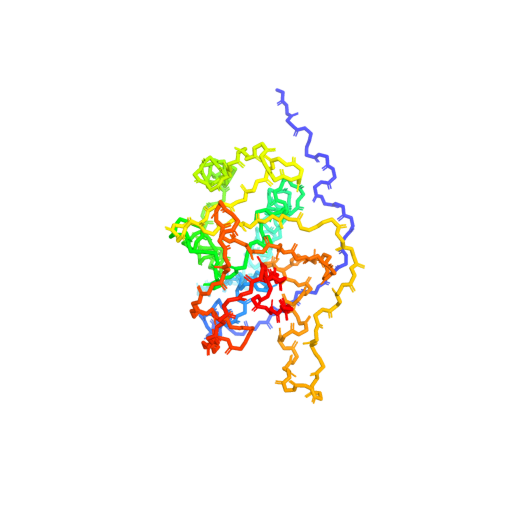HE A CA 1
ATOM 786 C C . PHE A 1 96 ? -3.623 0.013 -6.212 1.00 95.62 96 PHE A C 1
ATOM 788 O O . PHE A 1 96 ? -2.692 0.092 -7.011 1.00 95.62 96 PHE A O 1
ATOM 795 N N . TYR A 1 97 ? -3.479 -0.608 -5.040 1.00 95.94 97 TYR A N 1
ATOM 796 C CA . TYR A 1 97 ? -2.226 -1.256 -4.656 1.00 95.94 97 TYR A CA 1
ATOM 797 C C . TYR A 1 97 ? -1.837 -2.396 -5.601 1.00 95.94 97 TYR A C 1
ATOM 799 O O . TYR A 1 97 ? -0.662 -2.509 -5.939 1.00 95.94 97 TYR A O 1
ATOM 807 N N . ASP A 1 98 ? -2.791 -3.205 -6.058 1.00 94.75 98 ASP A N 1
ATOM 808 C CA . ASP A 1 98 ? -2.536 -4.269 -7.031 1.00 94.75 98 ASP A CA 1
ATOM 809 C C . ASP A 1 98 ? -2.065 -3.709 -8.379 1.00 94.75 98 ASP A C 1
ATOM 811 O O . ASP A 1 98 ? -1.106 -4.227 -8.950 1.00 94.75 98 ASP A O 1
ATOM 815 N N . SER A 1 99 ? -2.635 -2.590 -8.836 1.00 93.88 99 SER A N 1
ATOM 816 C CA . SER A 1 99 ? -2.166 -1.899 -10.044 1.00 93.88 99 SER A CA 1
ATOM 817 C C . SER A 1 99 ? -0.728 -1.375 -9.908 1.00 93.88 99 SER A C 1
ATOM 819 O O . SER A 1 99 ? 0.061 -1.463 -10.848 1.00 93.88 99 SER A O 1
ATOM 821 N N . LEU A 1 100 ? -0.340 -0.907 -8.715 1.00 94.50 100 LEU A N 1
ATOM 822 C CA . LEU A 1 100 ? 1.020 -0.438 -8.437 1.00 94.50 100 LEU A CA 1
ATOM 823 C C . LEU A 1 100 ? 2.047 -1.579 -8.392 1.00 94.50 100 LEU A C 1
ATOM 825 O O . LEU A 1 100 ? 3.211 -1.350 -8.715 1.00 94.50 100 LEU A O 1
ATOM 829 N N . LYS A 1 101 ? 1.649 -2.815 -8.056 1.00 93.94 101 LYS A N 1
ATOM 830 C CA . LYS A 1 101 ? 2.548 -3.983 -8.161 1.00 93.94 101 LYS A CA 1
ATOM 831 C C . LYS A 1 101 ? 2.985 -4.240 -9.606 1.00 93.94 101 LYS A C 1
ATOM 833 O O . LYS A 1 101 ? 4.094 -4.720 -9.831 1.00 93.94 101 LYS A O 1
ATOM 838 N N . ALA A 1 102 ? 2.127 -3.909 -10.572 1.00 86.81 102 ALA A N 1
ATOM 839 C CA . ALA A 1 102 ? 2.361 -4.033 -12.010 1.00 86.81 102 ALA A CA 1
ATOM 840 C C . ALA A 1 102 ? 2.619 -2.663 -12.670 1.00 86.81 102 ALA A C 1
ATOM 842 O O . ALA A 1 102 ? 2.146 -2.382 -13.765 1.00 86.81 102 ALA A O 1
ATOM 843 N N . ILE A 1 103 ? 3.395 -1.792 -12.015 1.00 87.31 103 ILE A N 1
ATOM 844 C CA . ILE A 1 103 ? 3.574 -0.383 -12.413 1.00 87.31 103 ILE A CA 1
ATOM 845 C C . ILE A 1 103 ? 4.038 -0.156 -13.862 1.00 87.31 103 ILE A C 1
ATOM 847 O O . ILE A 1 103 ? 3.822 0.915 -14.437 1.00 87.31 103 ILE A O 1
ATOM 851 N N . HIS A 1 104 ? 4.676 -1.153 -14.475 1.00 82.00 104 HIS A N 1
ATOM 852 C CA . HIS A 1 104 ? 5.085 -1.092 -15.873 1.00 82.00 104 HIS A CA 1
ATOM 853 C C . HIS A 1 104 ? 3.892 -0.905 -16.824 1.00 82.00 104 HIS A C 1
ATOM 855 O O . HIS A 1 104 ? 4.016 -0.121 -17.765 1.00 82.00 104 HIS A O 1
ATOM 861 N N . SER A 1 105 ? 2.745 -1.535 -16.546 1.00 82.44 105 SER A N 1
ATOM 862 C CA . SER A 1 105 ? 1.525 -1.449 -17.361 1.00 82.44 105 SER A CA 1
ATOM 863 C C . SER A 1 105 ? 0.572 -0.330 -16.931 1.00 82.44 105 SER A C 1
ATOM 865 O O . SER A 1 105 ? -0.352 0.004 -17.669 1.00 82.44 105 SER A O 1
ATOM 867 N N . LEU A 1 106 ? 0.799 0.282 -15.766 1.00 88.06 106 LEU A N 1
ATOM 868 C CA . LEU A 1 106 ? -0.055 1.349 -15.255 1.00 88.06 106 LEU A CA 1
ATOM 869 C C . LEU A 1 106 ? 0.219 2.686 -15.963 1.00 88.06 106 LEU A C 1
ATOM 871 O O . LEU A 1 106 ? 1.365 3.157 -16.041 1.00 88.06 106 LEU A O 1
ATOM 875 N N . ASP A 1 107 ? -0.864 3.323 -16.406 1.00 87.56 107 ASP A N 1
ATOM 876 C CA . ASP A 1 107 ? -0.888 4.738 -16.759 1.00 87.56 107 ASP A CA 1
ATOM 877 C C . ASP A 1 107 ? -0.936 5.593 -15.485 1.00 87.56 107 ASP A C 1
ATOM 879 O O . ASP A 1 107 ? -1.893 5.563 -14.709 1.00 87.56 107 ASP A O 1
ATOM 883 N N . ILE A 1 108 ? 0.129 6.362 -15.267 1.00 87.81 108 ILE A N 1
ATOM 884 C CA . ILE A 1 108 ? 0.299 7.208 -14.083 1.00 87.81 108 ILE A CA 1
ATOM 885 C C . ILE A 1 108 ? -0.245 8.628 -14.282 1.00 87.81 108 ILE A C 1
ATOM 887 O O . ILE A 1 108 ? -0.268 9.398 -13.327 1.00 87.81 108 ILE A O 1
ATOM 891 N N . THR A 1 109 ? -0.719 8.982 -15.481 1.00 87.81 109 THR A N 1
ATOM 892 C CA . THR A 1 109 ? -1.141 10.354 -15.822 1.00 87.81 109 THR A CA 1
ATOM 893 C C . THR A 1 109 ? -2.281 10.852 -14.925 1.00 87.81 109 THR A C 1
ATOM 895 O O . THR A 1 109 ? -2.340 12.029 -14.578 1.00 87.81 109 THR A O 1
ATOM 898 N N . ASN A 1 110 ? -3.151 9.942 -14.472 1.00 89.00 110 ASN A N 1
ATOM 899 C CA . ASN A 1 110 ? -4.324 10.254 -13.650 1.00 89.00 110 ASN A CA 1
ATOM 900 C C . ASN A 1 110 ? -4.175 9.880 -12.165 1.00 89.00 110 ASN A C 1
ATOM 902 O O . ASN A 1 110 ? -5.162 9.884 -11.424 1.00 89.00 110 ASN A O 1
ATOM 906 N N . ILE A 1 111 ? -2.961 9.571 -11.697 1.00 92.94 111 ILE A N 1
ATOM 907 C CA . ILE A 1 111 ? -2.756 9.009 -10.355 1.00 92.94 111 ILE A CA 1
ATOM 908 C C . ILE A 1 111 ? -3.236 9.931 -9.228 1.00 92.94 111 ILE A C 1
ATOM 910 O O . ILE A 1 111 ? -3.867 9.468 -8.281 1.00 92.94 111 ILE A O 1
ATOM 914 N N . ALA A 1 112 ? -3.039 11.244 -9.362 1.00 92.69 112 ALA A N 1
ATOM 915 C CA . ALA A 1 112 ? -3.509 12.227 -8.388 1.00 92.69 112 ALA A CA 1
ATOM 916 C C . ALA A 1 112 ? -5.043 12.222 -8.246 1.00 92.69 112 ALA A C 1
ATOM 918 O O . ALA A 1 112 ? -5.568 12.322 -7.136 1.00 92.69 112 ALA A O 1
ATOM 919 N N . SER A 1 113 ? -5.767 12.054 -9.359 1.00 93.69 113 SER A N 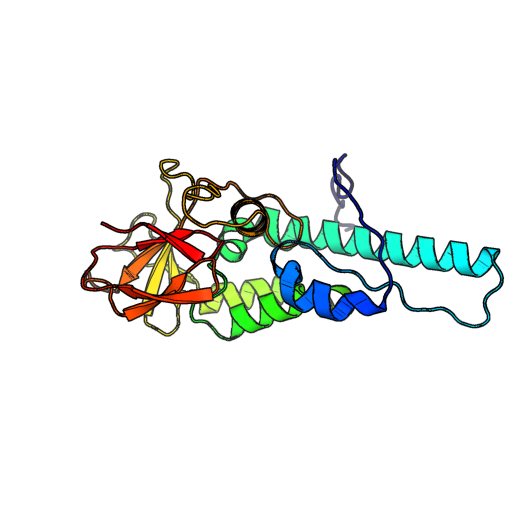1
ATOM 920 C CA . SER A 1 113 ? -7.232 11.957 -9.370 1.00 93.69 113 SER A CA 1
ATOM 921 C C . SER A 1 113 ? -7.712 10.669 -8.697 1.00 93.69 113 SER A C 1
ATOM 923 O O . SER A 1 113 ? -8.611 10.699 -7.854 1.00 93.69 113 SER A O 1
ATOM 925 N N . VAL A 1 114 ? -7.049 9.543 -8.988 1.00 94.56 114 VAL A N 1
ATOM 926 C CA . VAL A 1 114 ? -7.332 8.249 -8.347 1.00 94.56 114 VAL A CA 1
ATOM 927 C C . VAL A 1 114 ? -7.127 8.340 -6.833 1.00 94.56 114 VAL A C 1
ATOM 929 O O . VAL A 1 114 ? -8.012 7.962 -6.066 1.00 94.56 114 VAL A O 1
ATOM 932 N N . ILE A 1 115 ? -6.006 8.914 -6.386 1.00 95.50 115 ILE A N 1
ATOM 933 C CA . ILE A 1 115 ? -5.717 9.110 -4.959 1.00 95.50 115 ILE A CA 1
ATOM 934 C C . ILE A 1 115 ? -6.768 10.005 -4.300 1.00 95.50 115 ILE A C 1
ATOM 936 O O . ILE A 1 115 ? -7.225 9.706 -3.195 1.00 95.50 115 ILE A O 1
ATOM 940 N N . LYS A 1 116 ? -7.157 11.101 -4.961 1.00 95.06 116 LYS A N 1
ATOM 941 C CA . LYS A 1 116 ? -8.189 12.009 -4.456 1.00 95.06 116 LYS A CA 1
ATOM 942 C C . LYS A 1 116 ? -9.500 11.259 -4.211 1.00 95.06 116 LYS A C 1
ATOM 944 O O . LYS A 1 116 ? -10.014 11.328 -3.098 1.00 95.06 116 LYS A O 1
ATOM 949 N N . LYS A 1 117 ? -9.962 10.476 -5.189 1.00 95.81 117 LYS A N 1
ATOM 950 C CA . LYS A 1 117 ? -11.176 9.655 -5.070 1.00 95.81 117 LYS A CA 1
ATOM 951 C C . LYS A 1 117 ? -11.082 8.653 -3.916 1.00 95.81 117 LYS A C 1
ATOM 953 O O . LYS A 1 117 ? -11.996 8.555 -3.106 1.00 95.81 117 LYS A O 1
ATOM 958 N N . ILE A 1 118 ? -9.951 7.953 -3.785 1.00 95.88 118 ILE A N 1
ATOM 959 C CA . ILE A 1 118 ? -9.723 7.022 -2.669 1.00 95.88 118 ILE A CA 1
ATOM 960 C C . ILE A 1 118 ? -9.824 7.751 -1.325 1.00 95.88 118 ILE A C 1
ATOM 962 O O . ILE A 1 118 ? -10.452 7.246 -0.395 1.00 95.88 118 ILE A O 1
ATOM 966 N N . LYS A 1 119 ? -9.220 8.939 -1.203 1.00 94.06 119 LYS A N 1
ATOM 967 C CA . LYS A 1 119 ? -9.280 9.733 0.031 1.00 94.06 119 LYS A CA 1
ATOM 968 C C . LYS A 1 119 ? -10.700 10.190 0.330 1.00 94.06 119 LYS A C 1
ATOM 970 O O . LYS A 1 119 ? -11.100 10.081 1.476 1.00 94.06 119 LYS A O 1
ATOM 975 N N . GLU A 1 120 ? -11.457 10.659 -0.653 1.00 93.38 120 GLU A N 1
ATOM 976 C CA . GLU A 1 120 ? -12.854 11.074 -0.457 1.00 93.38 120 GLU A CA 1
ATOM 977 C C . GLU A 1 120 ? -13.728 9.924 0.067 1.00 93.38 120 GLU A C 1
ATOM 979 O O . GLU A 1 120 ? -14.539 10.124 0.968 1.00 93.38 120 GLU A O 1
ATOM 984 N N . GLU A 1 121 ? -13.493 8.705 -0.417 1.00 93.19 121 GLU A N 1
ATOM 985 C CA . GLU A 1 121 ? -14.229 7.506 -0.000 1.00 93.19 121 GLU A CA 1
ATOM 986 C C . GLU A 1 121 ? -13.803 6.956 1.369 1.00 93.19 121 GLU A C 1
ATOM 988 O O . GLU A 1 121 ? -14.618 6.430 2.135 1.00 93.19 121 GLU A O 1
ATOM 993 N N . CYS A 1 122 ? -12.506 7.018 1.675 1.00 92.94 122 CYS A N 1
ATOM 994 C CA . CYS A 1 122 ? -11.934 6.366 2.853 1.00 92.94 122 CYS A CA 1
ATOM 995 C C . CYS A 1 122 ? -11.780 7.317 4.039 1.00 92.94 122 CYS A C 1
ATOM 997 O O . CYS A 1 122 ? -11.834 6.887 5.187 1.00 92.94 122 CYS A O 1
ATOM 999 N N . TYR A 1 123 ? -11.520 8.596 3.791 1.00 91.50 123 TYR A N 1
ATOM 1000 C CA . TYR A 1 123 ? -11.134 9.550 4.819 1.00 91.50 123 TYR A CA 1
ATOM 1001 C C . TYR A 1 123 ? -12.359 10.241 5.401 1.00 91.50 123 TYR A C 1
ATOM 1003 O O . TYR A 1 123 ? -13.114 10.906 4.696 1.00 91.50 123 TYR A O 1
ATOM 1011 N N . LYS A 1 124 ? -12.539 10.129 6.716 1.00 87.75 124 LYS A N 1
ATOM 1012 C CA . LYS A 1 124 ? -13.650 10.763 7.425 1.00 87.75 124 LYS A CA 1
ATOM 1013 C C . LYS A 1 124 ? -13.120 11.683 8.514 1.00 87.75 124 LYS A C 1
ATOM 1015 O O . LYS A 1 124 ? -12.195 11.339 9.255 1.00 87.75 124 LYS A O 1
ATOM 1020 N N . LYS A 1 125 ? -13.740 12.860 8.631 1.00 80.94 125 LYS A N 1
ATOM 1021 C CA . LYS A 1 125 ? -13.596 13.693 9.825 1.00 80.94 125 LYS A CA 1
ATOM 1022 C C . LYS A 1 125 ? -14.458 13.080 10.921 1.00 80.94 125 LYS A C 1
ATOM 1024 O O . LYS A 1 125 ? -15.670 12.968 10.759 1.00 80.94 125 LYS A O 1
ATOM 1029 N N . VAL A 1 126 ? -13.833 12.661 12.012 1.00 76.06 126 VAL A N 1
ATOM 1030 C CA . VAL A 1 126 ? -14.509 12.077 13.172 1.00 76.06 126 VAL A CA 1
ATOM 1031 C C . VAL A 1 126 ? -14.152 12.938 14.379 1.00 76.06 126 VAL A C 1
ATOM 1033 O O . VAL A 1 126 ? -13.073 12.755 14.936 1.00 76.06 126 VAL A O 1
ATOM 1036 N N . PRO A 1 127 ? -15.023 13.885 14.779 1.00 71.25 127 PRO A N 1
ATOM 1037 C CA . PRO A 1 127 ? -14.730 14.843 15.849 1.00 71.25 127 PRO A CA 1
ATOM 1038 C C . PRO A 1 127 ? -14.379 14.190 17.190 1.00 71.25 127 PRO A C 1
ATOM 1040 O O . PRO A 1 127 ? -13.630 14.753 17.976 1.00 71.25 127 PRO A O 1
ATOM 1043 N N . THR A 1 128 ? -14.908 12.990 17.442 1.00 69.62 128 THR A N 1
ATOM 1044 C CA . THR A 1 128 ? -14.737 12.245 18.697 1.00 69.62 128 THR A CA 1
ATOM 1045 C C . THR A 1 128 ? -13.416 11.479 18.794 1.00 69.62 128 THR A C 1
ATOM 1047 O O . THR A 1 128 ? -13.182 10.798 19.785 1.00 69.62 128 THR A O 1
ATOM 1050 N N . VAL A 1 129 ? -12.571 11.517 17.763 1.00 69.19 129 VAL A N 1
ATOM 1051 C CA . VAL A 1 129 ? -11.250 10.874 17.746 1.00 69.19 129 VAL A CA 1
ATOM 1052 C C . VAL A 1 129 ? -10.221 11.979 17.588 1.00 69.19 129 VAL A C 1
ATOM 1054 O O . VAL A 1 129 ? -10.401 12.811 16.718 1.00 69.19 129 VAL A O 1
ATOM 1057 N N . SER A 1 130 ? -9.137 12.008 18.360 1.00 64.00 130 SER A N 1
ATOM 1058 C CA . SER A 1 130 ? -8.016 12.935 18.123 1.00 64.00 130 SER A CA 1
ATOM 1059 C C . SER A 1 130 ? -7.012 12.293 17.152 1.00 64.00 130 SER A C 1
ATOM 1061 O O . SER A 1 130 ? -6.705 11.116 17.348 1.00 64.00 130 SER A O 1
ATOM 1063 N N . PRO A 1 131 ? -6.522 12.977 16.089 1.00 60.66 131 PRO A N 1
ATOM 1064 C CA . PRO A 1 131 ? -6.638 14.408 15.747 1.00 60.66 131 PRO A CA 1
ATOM 1065 C C . PRO A 1 131 ? -7.825 14.766 14.817 1.00 60.66 131 PRO A C 1
ATOM 1067 O O . PRO A 1 131 ? -7.737 15.658 13.971 1.00 60.66 131 PRO A O 1
ATOM 1070 N N . GLY A 1 132 ? -8.937 14.043 14.890 1.00 65.38 132 GLY A N 1
ATOM 1071 C CA . GLY A 1 132 ? -10.185 14.360 14.184 1.00 65.38 132 GLY A CA 1
ATOM 1072 C C . GLY A 1 132 ? -10.308 13.736 12.802 1.00 65.38 132 GLY A C 1
ATOM 1073 O O . GLY A 1 132 ? -11.299 13.963 12.109 1.00 65.38 132 GLY A O 1
ATOM 1074 N N . ARG A 1 133 ? -9.294 12.992 12.355 1.00 79.62 133 ARG A N 1
ATOM 1075 C CA . ARG A 1 133 ? -9.173 12.520 10.975 1.00 79.62 133 ARG A CA 1
ATOM 1076 C C . ARG A 1 133 ? -8.747 11.060 10.938 1.00 79.62 133 ARG A C 1
ATOM 1078 O O . ARG A 1 133 ? -7.689 10.715 11.456 1.00 79.62 133 ARG A O 1
ATOM 1085 N N . VAL A 1 134 ? -9.574 10.222 10.321 1.00 91.81 134 VAL A N 1
ATOM 1086 C CA . VAL A 1 134 ? -9.401 8.765 10.314 1.00 91.81 134 VAL A CA 1
ATOM 1087 C C . VAL A 1 134 ? -9.685 8.202 8.930 1.00 91.81 134 VAL A C 1
ATOM 1089 O O . VAL A 1 134 ? -10.478 8.769 8.175 1.00 91.81 134 VAL A O 1
ATOM 1092 N N . PHE A 1 135 ? -9.067 7.071 8.607 1.00 95.06 135 PHE A N 1
ATOM 1093 C CA . PHE A 1 135 ? -9.511 6.258 7.479 1.00 95.06 135 PHE A CA 1
ATOM 1094 C C . PHE A 1 135 ? -10.519 5.226 7.975 1.00 95.06 135 PHE A C 1
ATOM 1096 O O . PHE A 1 135 ? -10.339 4.656 9.047 1.00 95.06 135 PHE A O 1
ATOM 1103 N N . VAL A 1 136 ? -11.587 5.005 7.219 1.00 93.56 136 VAL A N 1
ATOM 1104 C CA . VAL A 1 136 ? -12.656 4.069 7.566 1.00 93.56 136 VAL A CA 1
ATOM 1105 C C . VAL A 1 136 ? -12.791 3.049 6.453 1.00 93.56 136 VAL A C 1
ATOM 1107 O O . VAL A 1 136 ? -12.946 3.416 5.287 1.00 93.56 136 VAL A O 1
ATOM 1110 N N . ASP A 1 137 ? -12.718 1.778 6.826 1.00 94.25 137 ASP A N 1
ATOM 1111 C CA . ASP A 1 137 ? -12.918 0.661 5.909 1.00 94.25 137 ASP A CA 1
ATOM 1112 C C . ASP A 1 137 ? -14.406 0.268 5.808 1.00 94.25 137 ASP A C 1
ATOM 1114 O O . ASP A 1 137 ? -15.273 0.807 6.506 1.00 94.25 137 ASP A O 1
ATOM 1118 N N . ASP A 1 138 ? -14.720 -0.689 4.938 1.00 93.75 138 ASP A N 1
ATOM 1119 C CA . ASP A 1 138 ? -16.093 -1.163 4.731 1.00 93.75 138 ASP A CA 1
ATOM 1120 C C . ASP A 1 138 ? -16.621 -1.987 5.928 1.00 93.75 138 ASP A C 1
ATOM 1122 O O . ASP A 1 138 ? -17.829 -2.135 6.099 1.00 93.75 138 ASP A O 1
ATOM 1126 N N . ASN A 1 139 ? -15.738 -2.439 6.829 1.00 90.56 139 ASN A N 1
ATOM 1127 C CA . ASN A 1 139 ? -16.094 -3.091 8.096 1.00 90.56 139 ASN A CA 1
ATOM 1128 C C . ASN A 1 139 ? -16.352 -2.089 9.239 1.00 90.56 139 ASN A C 1
ATOM 1130 O O . ASN A 1 139 ? -16.544 -2.496 10.396 1.00 90.56 139 ASN A O 1
ATOM 1134 N N . LEU A 1 140 ? -16.351 -0.786 8.935 1.00 88.81 140 LEU A N 1
ATOM 1135 C CA . LEU A 1 140 ? -16.511 0.316 9.886 1.00 88.81 140 LEU A CA 1
ATOM 1136 C C . LEU A 1 140 ? -15.430 0.342 10.982 1.00 88.81 140 LEU A C 1
ATOM 1138 O O . LEU A 1 140 ? -15.682 0.791 12.107 1.00 88.81 140 LEU A O 1
ATOM 1142 N N . ASN A 1 141 ? -14.233 -0.150 10.668 1.00 91.56 141 ASN A N 1
ATOM 1143 C CA . ASN A 1 141 ? -13.048 0.039 11.490 1.00 91.56 141 ASN A CA 1
ATOM 1144 C C . ASN A 1 141 ? -12.460 1.424 11.209 1.00 91.56 141 ASN A C 1
ATOM 1146 O O . ASN A 1 141 ? -12.304 1.825 10.056 1.00 91.56 141 ASN A O 1
ATOM 1150 N N . ASN A 1 142 ? -12.105 2.142 12.270 1.00 93.19 142 ASN A N 1
ATOM 1151 C CA . ASN A 1 142 ? -11.389 3.404 12.194 1.00 93.19 142 ASN A CA 1
ATOM 1152 C C . ASN A 1 142 ? -9.889 3.129 12.292 1.00 93.19 142 ASN A C 1
ATOM 1154 O O . ASN A 1 142 ? -9.430 2.589 13.294 1.00 93.19 142 ASN A O 1
ATOM 1158 N N . PHE A 1 143 ? -9.140 3.559 11.287 1.00 94.69 143 PHE A N 1
ATOM 1159 C CA . PHE A 1 143 ? -7.685 3.559 11.241 1.00 94.69 143 PHE A CA 1
ATOM 1160 C C . PHE A 1 143 ? -7.206 4.973 11.568 1.00 94.69 143 PHE A C 1
ATOM 1162 O O . PHE A 1 143 ? -7.254 5.881 10.729 1.00 94.69 143 PHE A O 1
ATOM 1169 N N . VAL A 1 144 ? -6.775 5.169 12.812 1.00 92.44 144 VAL A N 1
ATOM 1170 C CA . VAL A 1 144 ? -6.247 6.446 13.304 1.00 92.44 144 VAL A CA 1
ATOM 1171 C C . VAL A 1 144 ? -4.737 6.417 13.165 1.00 92.44 144 VAL A C 1
ATOM 1173 O O . VAL A 1 144 ? -4.097 5.537 13.726 1.00 92.44 144 VAL A O 1
ATOM 1176 N N . PHE A 1 145 ? -4.149 7.332 12.399 1.00 91.06 145 PHE A N 1
ATOM 1177 C CA . PHE A 1 145 ? -2.697 7.325 12.231 1.00 91.06 145 PHE A CA 1
ATOM 1178 C C . PHE A 1 145 ? -2.023 7.753 13.538 1.00 91.06 145 PHE A C 1
ATOM 1180 O O . PHE A 1 145 ? -2.223 8.882 13.989 1.00 91.06 145 PHE A O 1
ATOM 1187 N N . GLY A 1 146 ? -1.274 6.837 14.153 1.00 81.50 146 GLY A N 1
ATOM 1188 C CA . GLY A 1 146 ? -0.655 7.038 15.455 1.00 81.50 146 GLY A CA 1
ATOM 1189 C C . GLY A 1 146 ? 0.407 8.136 15.411 1.00 81.50 146 GLY A C 1
ATOM 1190 O O . GLY A 1 146 ? 1.237 8.204 14.500 1.00 81.50 146 GLY A O 1
ATOM 1191 N N . HIS A 1 147 ? 0.390 9.010 16.416 1.00 71.25 147 HIS A N 1
ATOM 1192 C CA . HIS A 1 147 ? 1.444 10.011 16.611 1.00 71.25 147 HIS A CA 1
ATOM 1193 C C . HIS A 1 147 ? 2.620 9.483 17.434 1.00 71.25 147 HIS A C 1
ATOM 1195 O O . HIS A 1 147 ? 3.688 10.096 17.434 1.00 71.25 147 HIS A O 1
ATOM 1201 N N . GLU A 1 148 ? 2.428 8.340 18.082 1.00 68.62 148 GLU A N 1
ATOM 1202 C CA . GLU A 1 148 ? 3.397 7.686 18.943 1.00 68.62 148 GLU A CA 1
ATOM 1203 C C . GLU A 1 148 ? 4.509 7.009 18.114 1.00 68.62 148 GLU A C 1
ATOM 1205 O O . GLU A 1 148 ? 4.240 6.216 17.219 1.00 68.62 148 GLU A O 1
ATOM 1210 N N . ASN A 1 149 ? 5.769 7.345 18.410 1.00 61.16 149 ASN A N 1
ATOM 1211 C CA . ASN A 1 149 ? 6.970 6.640 17.946 1.00 61.16 149 ASN A CA 1
ATOM 1212 C C . ASN A 1 149 ? 7.444 5.619 19.007 1.00 61.16 149 ASN A C 1
ATOM 1214 O O . ASN A 1 149 ? 8.551 5.749 19.525 1.00 61.16 149 ASN A O 1
ATOM 1218 N N . HIS A 1 150 ? 6.593 4.674 19.428 1.00 55.56 150 HIS A N 1
ATOM 1219 C CA . HIS A 1 150 ? 6.870 3.852 20.627 1.00 55.56 150 HIS A CA 1
ATOM 1220 C C . HIS A 1 150 ? 7.064 2.357 20.352 1.00 55.56 150 HIS A C 1
ATOM 1222 O O . HIS A 1 150 ? 7.597 1.664 21.216 1.00 55.56 150 HIS A O 1
ATOM 1228 N N . SER A 1 151 ? 6.708 1.850 19.170 1.00 61.56 151 SER A N 1
ATOM 1229 C CA . SER A 1 151 ? 6.859 0.428 18.858 1.00 61.56 151 SER A CA 1
ATOM 1230 C C . SER A 1 151 ? 7.591 0.211 17.540 1.00 61.56 151 SER A C 1
ATOM 1232 O O . SER A 1 151 ? 7.227 0.706 16.473 1.00 61.56 151 SER A O 1
ATOM 1234 N N . LYS A 1 152 ? 8.681 -0.552 17.621 1.00 71.31 152 LYS A N 1
ATOM 1235 C CA . LYS A 1 152 ? 9.329 -1.132 16.451 1.00 71.31 152 LYS A CA 1
ATOM 1236 C C . LYS A 1 152 ? 8.686 -2.485 16.221 1.00 71.31 152 LYS A C 1
ATOM 1238 O O . LYS A 1 152 ? 8.713 -3.314 17.123 1.00 71.31 152 LYS A O 1
ATOM 1243 N N . GLN A 1 153 ? 8.203 -2.727 15.006 1.00 75.56 153 GLN A N 1
ATOM 1244 C CA . GLN A 1 153 ? 7.686 -4.042 14.632 1.00 75.56 153 GLN A CA 1
ATOM 1245 C C . GLN A 1 153 ? 8.686 -5.136 15.012 1.00 75.56 153 GLN A C 1
ATOM 1247 O O . GLN A 1 153 ? 9.846 -5.108 14.565 1.00 75.56 153 GLN A O 1
ATOM 1252 N N . GLY A 1 154 ? 8.222 -6.111 15.793 1.00 74.38 154 GLY A N 1
ATOM 1253 C CA . GLY A 1 154 ? 8.947 -7.347 16.045 1.00 74.38 154 GLY A CA 1
ATOM 1254 C C . GLY A 1 154 ? 9.185 -8.054 14.717 1.00 74.38 154 GLY A C 1
ATOM 1255 O O . GLY A 1 154 ? 8.312 -8.718 14.196 1.00 74.38 154 GLY A O 1
ATOM 1256 N N . THR A 1 155 ? 10.354 -7.855 14.116 1.00 69.62 155 THR A N 1
ATOM 1257 C CA . THR A 1 155 ? 10.725 -8.426 12.805 1.00 69.62 155 THR A CA 1
ATOM 1258 C C . THR A 1 155 ? 11.988 -9.280 12.916 1.00 69.62 155 THR A C 1
ATOM 1260 O O . THR A 1 155 ? 12.706 -9.510 11.941 1.00 69.62 155 THR A O 1
ATOM 1263 N N . SER A 1 156 ? 12.295 -9.728 14.136 1.00 73.88 156 SER A N 1
ATOM 1264 C CA . SER A 1 156 ? 13.438 -10.590 14.415 1.00 73.88 156 SER A CA 1
ATOM 1265 C C . SER A 1 156 ? 13.167 -12.017 13.929 1.00 73.88 156 SER A C 1
ATOM 1267 O O . SER A 1 156 ? 12.093 -12.552 14.220 1.00 73.88 156 SER A O 1
ATOM 1269 N N . PRO A 1 157 ? 14.142 -12.678 13.279 1.00 74.12 157 PRO A N 1
ATOM 1270 C CA . PRO A 1 157 ? 14.065 -14.107 12.983 1.00 74.12 157 PRO A CA 1
ATOM 1271 C C . PRO A 1 157 ? 13.823 -14.983 14.212 1.00 74.12 157 PRO A C 1
ATOM 1273 O O . PRO A 1 157 ? 13.139 -15.995 14.108 1.00 74.12 157 PRO A O 1
ATOM 1276 N N . LEU A 1 158 ? 14.297 -14.556 15.391 1.00 74.81 158 LEU A N 1
ATOM 1277 C CA . LEU A 1 158 ? 14.051 -15.253 16.661 1.00 74.81 158 LEU A CA 1
ATOM 1278 C C . LEU A 1 158 ? 12.558 -15.335 17.021 1.00 74.81 158 LEU A C 1
ATOM 1280 O O . LEU A 1 158 ? 12.160 -16.210 17.779 1.00 74.81 158 LEU A O 1
ATOM 1284 N N . SER A 1 159 ? 11.732 -14.448 16.464 1.00 76.44 159 SER A N 1
ATOM 1285 C CA . SER A 1 159 ? 10.276 -14.423 16.643 1.00 76.44 159 SER A CA 1
ATOM 1286 C C . SER A 1 159 ? 9.530 -15.039 15.449 1.00 76.44 159 SER A C 1
ATOM 1288 O O . SER A 1 159 ? 8.336 -14.815 15.284 1.00 76.44 159 SER A O 1
ATOM 1290 N N . GLY A 1 160 ? 10.228 -15.795 14.591 1.00 82.19 160 GLY A N 1
ATOM 1291 C CA . GLY A 1 160 ? 9.644 -16.477 13.432 1.00 82.19 160 GLY A CA 1
ATOM 1292 C C . GLY A 1 160 ? 9.478 -15.607 12.182 1.00 82.19 160 GLY A C 1
ATOM 1293 O O . GLY A 1 160 ? 8.773 -16.009 11.260 1.00 82.19 160 GLY A O 1
ATOM 1294 N N . HIS A 1 161 ? 10.107 -14.427 12.123 1.00 86.00 161 HIS A N 1
ATOM 1295 C CA . HIS A 1 161 ? 10.006 -13.523 10.974 1.00 86.00 161 HIS A CA 1
ATOM 1296 C C . HIS A 1 161 ? 11.120 -13.724 9.941 1.00 86.00 161 HIS A C 1
ATOM 1298 O O . HIS A 1 161 ? 12.285 -13.928 10.265 1.00 86.00 161 HIS A O 1
ATOM 1304 N N . LEU A 1 162 ? 10.773 -13.591 8.662 1.00 84.81 162 LEU A N 1
ATOM 1305 C CA . LEU A 1 162 ? 11.729 -13.676 7.553 1.00 84.81 162 LEU A CA 1
ATOM 1306 C C . LEU A 1 162 ? 12.309 -12.300 7.194 1.00 84.81 162 LEU A C 1
ATOM 1308 O O . LEU A 1 162 ? 11.743 -11.263 7.543 1.00 84.81 162 LEU A O 1
ATOM 1312 N N . LEU A 1 163 ? 13.385 -12.275 6.399 1.00 84.56 163 LEU A N 1
ATOM 1313 C CA . LEU A 1 163 ? 13.975 -11.038 5.859 1.00 84.56 163 LEU A CA 1
ATOM 1314 C 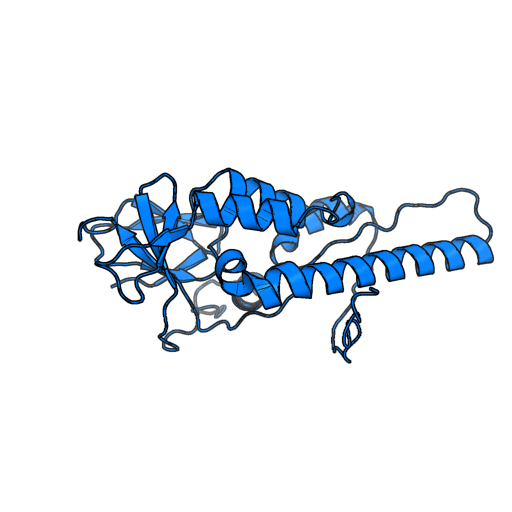C . LEU A 1 163 ? 12.926 -10.139 5.180 1.00 84.56 163 LEU A C 1
ATOM 1316 O O . LEU A 1 163 ? 12.954 -8.917 5.315 1.00 84.56 163 LEU A O 1
ATOM 1320 N N . LEU A 1 164 ? 11.945 -10.743 4.505 1.00 85.62 164 LEU A N 1
ATOM 1321 C CA . LEU A 1 164 ? 10.862 -10.005 3.861 1.00 85.62 164 LEU A CA 1
ATOM 1322 C C . LEU A 1 164 ? 9.987 -9.236 4.862 1.00 85.62 164 LEU A C 1
ATOM 1324 O O . LEU A 1 164 ? 9.492 -8.167 4.524 1.00 85.62 164 LEU A O 1
ATOM 1328 N N . CYS A 1 165 ? 9.853 -9.708 6.105 1.00 86.19 165 CYS A N 1
ATOM 1329 C CA . CYS A 1 165 ? 9.140 -8.980 7.158 1.00 86.19 165 CYS A CA 1
ATOM 1330 C C . CYS A 1 165 ? 9.875 -7.678 7.499 1.00 86.19 165 CYS A C 1
ATOM 1332 O O . CYS A 1 165 ? 9.257 -6.616 7.560 1.00 86.19 165 CYS A O 1
ATOM 1334 N N . GLN A 1 166 ? 11.206 -7.735 7.617 1.00 86.00 166 GLN A N 1
ATOM 1335 C CA . GLN A 1 166 ? 12.050 -6.559 7.856 1.00 86.00 166 GLN A CA 1
ATOM 1336 C C . GLN A 1 166 ? 12.036 -5.570 6.687 1.00 86.00 166 GLN A C 1
ATOM 1338 O O . GLN A 1 166 ? 12.117 -4.362 6.894 1.00 86.00 166 GLN A O 1
ATOM 1343 N N . ILE A 1 167 ? 11.949 -6.070 5.455 1.00 88.31 167 ILE A N 1
ATOM 1344 C CA . ILE A 1 167 ? 11.800 -5.219 4.271 1.00 88.31 167 ILE A CA 1
ATOM 1345 C C . ILE A 1 167 ? 10.409 -4.579 4.274 1.00 88.31 167 ILE A C 1
ATOM 1347 O O . ILE A 1 167 ? 10.290 -3.367 4.118 1.00 88.31 167 ILE A O 1
ATOM 1351 N N . SER A 1 168 ? 9.360 -5.367 4.514 1.00 88.31 168 SER A N 1
ATOM 1352 C CA . SER A 1 168 ? 7.967 -4.910 4.485 1.00 88.31 168 SER A CA 1
ATOM 1353 C C . SER A 1 168 ? 7.630 -3.859 5.540 1.00 88.31 168 SER A C 1
ATOM 1355 O O . SER A 1 168 ? 6.713 -3.064 5.340 1.00 88.31 168 SER A O 1
ATOM 1357 N N . SER A 1 169 ? 8.365 -3.840 6.656 1.00 87.81 169 SER A N 1
ATOM 1358 C CA . SER A 1 169 ? 8.203 -2.833 7.703 1.00 87.81 169 SER A CA 1
ATOM 1359 C C . SER A 1 169 ? 8.788 -1.478 7.309 1.00 87.81 169 SER A C 1
ATOM 1361 O O . SER A 1 169 ? 8.317 -0.448 7.787 1.00 87.81 169 SER A O 1
ATOM 1363 N N . LYS A 1 170 ? 9.783 -1.482 6.415 1.00 88.75 170 LYS A N 1
ATOM 1364 C CA . LYS A 1 170 ? 10.570 -0.310 6.019 1.00 88.75 170 LYS A CA 1
ATOM 1365 C C . LYS A 1 170 ? 10.243 0.207 4.633 1.00 88.75 170 LYS A C 1
ATOM 1367 O O . LYS A 1 170 ? 10.564 1.354 4.359 1.00 88.75 170 LYS A O 1
ATOM 1372 N N . TYR A 1 171 ? 9.669 -0.605 3.750 1.00 91.69 171 TYR A N 1
ATOM 1373 C CA . TYR A 1 171 ? 9.507 -0.249 2.344 1.00 91.69 171 TYR A CA 1
ATOM 1374 C C . TYR A 1 171 ? 8.095 -0.507 1.830 1.00 91.69 171 TYR A C 1
ATOM 1376 O O . TYR A 1 171 ? 7.475 -1.534 2.110 1.00 91.69 171 TYR A O 1
ATOM 1384 N N . ARG A 1 172 ? 7.617 0.427 1.006 1.00 93.75 172 ARG A N 1
ATOM 1385 C CA . ARG A 1 172 ? 6.401 0.295 0.205 1.00 93.75 172 ARG A CA 1
ATOM 1386 C C . ARG A 1 172 ? 6.689 0.845 -1.189 1.00 93.75 172 ARG A C 1
ATOM 1388 O O . ARG A 1 172 ? 7.137 1.980 -1.311 1.00 93.75 172 ARG A O 1
ATOM 1395 N N . PHE A 1 173 ? 6.454 0.043 -2.225 1.00 93.00 173 PHE A N 1
ATOM 1396 C CA . PHE A 1 173 ? 6.695 0.400 -3.630 1.00 93.00 173 PHE A CA 1
ATOM 1397 C C . PHE A 1 173 ? 8.076 1.048 -3.870 1.00 93.00 173 PHE A C 1
ATOM 1399 O O . PHE A 1 173 ? 8.182 2.066 -4.531 1.00 93.00 173 PHE A O 1
ATOM 1406 N N . GLY A 1 174 ? 9.151 0.511 -3.291 1.00 90.31 174 GLY A N 1
ATOM 1407 C CA . GLY A 1 174 ? 10.519 1.019 -3.456 1.00 90.31 174 GLY A CA 1
ATOM 1408 C C . GLY A 1 174 ? 10.855 2.267 -2.632 1.00 90.31 174 GLY A C 1
ATOM 1409 O O . GLY A 1 174 ? 11.989 2.739 -2.682 1.00 90.31 174 GLY A O 1
ATOM 1410 N N . HIS A 1 175 ? 9.914 2.793 -1.844 1.00 89.81 175 HIS A N 1
ATOM 1411 C CA . HIS A 1 175 ? 10.127 3.963 -0.998 1.00 89.81 175 HIS A CA 1
ATOM 1412 C C . HIS A 1 175 ? 10.210 3.580 0.473 1.00 89.81 175 HIS A C 1
ATOM 1414 O O . HIS A 1 175 ? 9.406 2.788 0.971 1.00 89.81 175 HIS A O 1
ATOM 1420 N N . ARG A 1 176 ? 11.186 4.169 1.173 1.00 88.88 176 ARG A N 1
ATOM 1421 C CA . ARG A 1 176 ? 11.358 3.964 2.608 1.00 88.88 176 ARG A CA 1
ATOM 1422 C C . ARG A 1 176 ? 10.241 4.658 3.386 1.00 88.88 176 ARG A C 1
ATOM 1424 O O . ARG A 1 176 ? 9.888 5.802 3.112 1.00 88.88 176 ARG A O 1
ATOM 1431 N N . LEU A 1 177 ? 9.729 3.960 4.382 1.00 88.75 177 LEU A N 1
ATOM 1432 C CA . LEU A 1 177 ? 8.769 4.423 5.363 1.00 88.75 177 LEU A CA 1
ATOM 1433 C C . LEU A 1 177 ? 9.456 4.525 6.724 1.00 88.75 177 LEU A C 1
ATOM 1435 O O . LEU A 1 177 ? 10.354 3.751 7.032 1.00 88.75 177 LEU A O 1
ATOM 1439 N N . ASP A 1 178 ? 8.989 5.461 7.543 1.00 87.81 178 ASP A N 1
ATOM 1440 C CA . ASP A 1 178 ? 9.195 5.439 8.997 1.00 87.81 178 ASP A CA 1
ATOM 1441 C C . ASP A 1 178 ? 8.562 4.163 9.586 1.00 87.81 178 ASP A C 1
ATOM 1443 O O . ASP A 1 178 ? 7.332 4.054 9.644 1.00 87.81 178 ASP A O 1
ATOM 1447 N N . GLU A 1 179 ? 9.398 3.189 9.947 1.00 85.75 179 GLU A N 1
ATOM 1448 C CA . GLU A 1 179 ? 8.990 1.872 10.448 1.00 85.75 179 GLU A CA 1
ATOM 1449 C C . GLU A 1 179 ? 8.375 1.887 11.861 1.00 85.75 179 GLU A C 1
ATOM 1451 O O . GLU A 1 179 ? 7.804 0.878 12.278 1.00 85.75 179 GLU A O 1
ATOM 1456 N N . PHE A 1 180 ? 8.465 3.014 12.578 1.00 86.50 180 PHE A N 1
ATOM 1457 C CA . PHE A 1 180 ? 7.979 3.185 13.956 1.00 86.50 180 PHE A CA 1
ATOM 1458 C C . PHE A 1 180 ? 6.543 3.714 14.039 1.00 86.50 180 PHE A C 1
ATOM 1460 O O . PHE A 1 180 ? 6.049 4.011 15.122 1.00 86.50 180 PHE A O 1
ATOM 1467 N N . ARG A 1 181 ? 5.886 3.882 12.886 1.00 88.31 181 ARG A N 1
ATOM 1468 C CA . ARG A 1 181 ? 4.523 4.409 12.779 1.00 88.31 181 ARG A CA 1
ATOM 1469 C C . ARG A 1 181 ? 3.537 3.305 12.429 1.00 88.31 181 ARG A C 1
ATOM 1471 O O . ARG A 1 181 ? 3.756 2.536 11.487 1.00 88.31 181 ARG A O 1
ATOM 1478 N N . HIS A 1 182 ? 2.384 3.339 13.080 1.00 92.00 182 HIS A N 1
ATOM 1479 C CA . HIS A 1 182 ? 1.263 2.431 12.854 1.00 92.00 182 HIS A CA 1
ATOM 1480 C C . HIS A 1 182 ? -0.072 3.178 12.837 1.00 92.00 182 HIS A C 1
ATOM 1482 O O . HIS A 1 182 ? -0.156 4.388 13.063 1.00 92.00 182 HIS A O 1
ATOM 1488 N N . PHE A 1 183 ? -1.132 2.441 12.527 1.00 93.44 183 PHE A N 1
ATOM 1489 C CA . PHE A 1 183 ? -2.502 2.870 12.751 1.00 93.44 183 PHE A CA 1
ATOM 1490 C C . PHE A 1 183 ? -3.042 2.236 14.026 1.00 93.44 183 PHE A C 1
ATOM 1492 O O . PHE A 1 183 ? -2.920 1.030 14.208 1.00 93.44 183 PHE A O 1
ATOM 1499 N N . ASN A 1 184 ? -3.720 3.031 14.846 1.00 92.81 184 ASN A N 1
ATOM 1500 C CA . ASN A 1 184 ? -4.556 2.540 15.931 1.00 92.81 184 ASN A CA 1
ATOM 1501 C C . ASN A 1 184 ? -5.910 2.182 15.324 1.00 92.81 184 ASN A C 1
ATOM 1503 O O . ASN A 1 184 ? -6.688 3.057 14.926 1.00 92.81 184 ASN A O 1
ATOM 1507 N N . VAL A 1 185 ? -6.146 0.881 15.174 1.00 93.56 185 VAL A N 1
ATOM 1508 C CA . VAL A 1 185 ? -7.348 0.323 14.560 1.00 93.56 185 VAL A CA 1
ATOM 1509 C C . VAL A 1 185 ? -8.354 0.006 15.647 1.00 93.56 185 VAL A C 1
ATOM 1511 O O . VAL A 1 185 ? -8.102 -0.810 16.528 1.00 93.56 185 VAL A O 1
ATOM 1514 N N . GLN A 1 186 ? -9.511 0.648 15.580 1.00 91.56 186 GLN A N 1
ATOM 1515 C CA . GLN A 1 186 ? -10.557 0.530 16.591 1.00 91.56 186 GLN A CA 1
ATOM 1516 C C . GLN A 1 186 ? -11.935 0.501 15.937 1.00 91.56 186 GLN A C 1
ATOM 1518 O O . GLN A 1 186 ? -12.127 1.017 14.833 1.00 91.56 186 GLN A O 1
ATOM 1523 N N . LYS A 1 187 ? -12.929 -0.077 16.613 1.00 90.06 187 LYS A N 1
ATOM 1524 C CA . LYS A 1 187 ? -14.311 0.002 16.131 1.00 90.06 187 LYS A CA 1
ATOM 1525 C C . LYS A 1 187 ? -14.894 1.390 16.382 1.00 90.06 187 LYS A C 1
ATOM 1527 O O . LYS A 1 187 ? -14.516 2.116 17.301 1.00 90.06 187 LYS A O 1
ATOM 1532 N N . LYS A 1 188 ? -15.869 1.758 15.554 1.00 80.12 188 LYS A N 1
ATOM 1533 C CA . LYS A 1 188 ? -16.675 2.960 15.766 1.00 80.12 188 LYS A CA 1
ATOM 1534 C C . LYS A 1 188 ? -17.439 2.882 17.106 1.00 80.12 188 LYS A C 1
ATOM 1536 O O . LYS A 1 188 ? -17.850 1.803 17.531 1.00 80.12 188 LYS A O 1
ATOM 1541 N N . ASN A 1 189 ? -17.678 4.041 17.729 1.00 76.75 189 ASN A N 1
ATOM 1542 C CA . ASN A 1 189 ? -18.487 4.218 18.947 1.00 76.75 189 ASN A CA 1
ATOM 1543 C C . ASN A 1 189 ? -17.952 3.495 20.201 1.00 76.75 189 ASN A C 1
ATOM 1545 O O . ASN A 1 189 ? -18.743 3.036 21.019 1.00 76.75 189 ASN A O 1
ATOM 1549 N N . GLY A 1 190 ? -16.631 3.350 20.347 1.00 74.00 190 GLY A N 1
ATOM 1550 C CA . GLY A 1 190 ? -16.026 2.786 21.564 1.00 74.00 190 GLY A CA 1
ATOM 1551 C C . GLY A 1 190 ? -16.271 1.288 21.774 1.00 74.00 190 GLY A C 1
ATOM 1552 O O . GLY A 1 190 ? -15.957 0.758 22.837 1.00 74.00 190 GLY A O 1
ATOM 1553 N N . LYS A 1 191 ? -16.820 0.584 20.773 1.00 86.69 191 LYS A N 1
ATOM 1554 C CA . LYS A 1 191 ? -16.903 -0.879 20.805 1.00 86.69 191 LYS A CA 1
ATOM 1555 C C . LYS A 1 191 ? -15.494 -1.471 20.779 1.00 86.69 191 LYS A C 1
ATOM 1557 O O . LYS A 1 191 ? -14.601 -0.932 20.127 1.00 86.69 191 LYS A O 1
ATOM 1562 N N . LYS A 1 192 ? -15.318 -2.618 21.431 1.00 91.62 192 LYS A N 1
ATOM 1563 C CA . LYS A 1 192 ? -14.071 -3.376 21.338 1.00 91.62 192 LYS A CA 1
ATOM 1564 C C . LYS A 1 192 ? -13.903 -3.957 19.931 1.00 91.62 192 LYS A C 1
ATOM 1566 O O . LYS A 1 192 ? -14.868 -4.432 19.325 1.00 91.62 192 LYS A O 1
ATOM 1571 N N . ILE A 1 193 ? -12.683 -3.924 19.409 1.00 92.62 193 ILE A N 1
ATOM 1572 C CA . ILE A 1 193 ? -12.336 -4.548 18.136 1.00 92.62 193 ILE A CA 1
ATOM 1573 C C . ILE A 1 193 ? -12.192 -6.062 18.309 1.00 92.62 193 ILE A C 1
ATOM 1575 O O . ILE A 1 193 ? -11.636 -6.558 19.289 1.00 92.62 193 ILE A O 1
ATOM 1579 N N . SER A 1 194 ? -12.764 -6.800 17.363 1.00 93.12 194 SER A N 1
ATOM 1580 C CA . SER A 1 194 ? -12.705 -8.257 17.289 1.00 93.12 194 SER A CA 1
ATOM 1581 C C . SER A 1 194 ? -12.897 -8.719 15.847 1.00 93.12 194 SER A C 1
ATOM 1583 O O . SER A 1 194 ? -13.440 -7.977 15.022 1.00 93.12 194 SER A O 1
ATOM 1585 N N . GLY A 1 195 ? -12.438 -9.932 15.550 1.00 92.88 195 GLY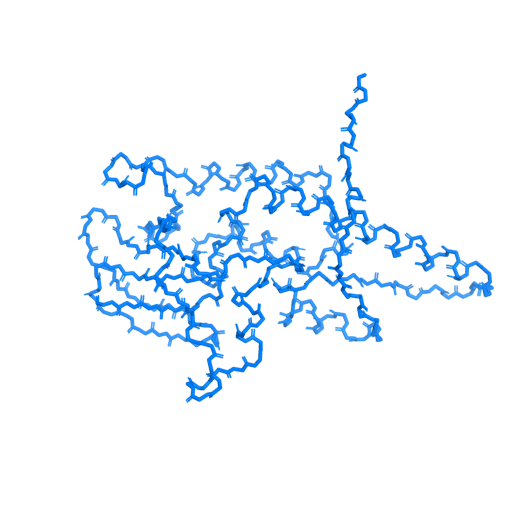 A N 1
ATOM 1586 C CA . GLY A 1 195 ? -12.552 -10.552 14.235 1.00 92.88 195 GLY A CA 1
ATOM 1587 C C . GLY A 1 195 ? -11.260 -11.228 13.795 1.00 92.88 195 GLY A C 1
ATOM 1588 O O . GLY A 1 195 ? -10.313 -11.355 14.570 1.00 92.88 195 GLY A O 1
ATOM 1589 N N . ASN A 1 196 ? -11.243 -11.650 12.534 1.00 95.00 196 ASN A N 1
ATOM 1590 C CA . ASN A 1 196 ? -10.075 -12.255 11.911 1.00 95.00 196 ASN A CA 1
ATOM 1591 C C . ASN A 1 196 ? -9.311 -11.194 11.120 1.00 95.00 196 ASN A C 1
ATOM 1593 O O . ASN A 1 196 ? -9.890 -10.524 10.264 1.00 95.00 196 ASN A O 1
ATOM 1597 N N . PHE A 1 197 ? -8.019 -11.077 11.397 1.00 95.75 197 PHE A N 1
ATOM 1598 C CA . PHE A 1 197 ? -7.116 -10.138 10.745 1.00 95.75 197 PHE A CA 1
ATOM 1599 C C . PHE A 1 197 ? -5.934 -10.901 10.164 1.00 95.75 197 PHE A C 1
ATOM 1601 O O . PHE A 1 197 ? -5.485 -11.892 10.734 1.00 95.75 197 PHE A O 1
ATOM 1608 N N . TYR A 1 198 ? -5.430 -10.465 9.016 1.00 95.50 198 TYR A N 1
ATOM 1609 C CA . TYR A 1 198 ? -4.227 -11.057 8.448 1.00 95.50 198 TYR A CA 1
ATOM 1610 C C . TYR A 1 198 ? -2.996 -10.482 9.136 1.00 95.50 198 TYR A C 1
ATOM 1612 O O . TYR A 1 198 ? -2.866 -9.269 9.249 1.00 95.50 198 TYR A O 1
ATOM 1620 N N . ASN A 1 199 ? -2.057 -11.330 9.528 1.00 91.25 199 ASN A N 1
ATOM 1621 C CA . ASN A 1 199 ? -0.753 -10.876 9.991 1.00 91.25 199 ASN A CA 1
ATOM 1622 C C . ASN A 1 199 ? 0.237 -10.691 8.822 1.00 91.25 199 ASN A C 1
ATOM 1624 O O . ASN A 1 199 ? -0.062 -10.968 7.653 1.00 91.25 199 ASN A O 1
ATOM 1628 N N . CYS A 1 200 ? 1.454 -10.245 9.139 1.00 88.81 200 CYS A N 1
ATOM 1629 C CA . CYS A 1 200 ? 2.519 -10.015 8.157 1.00 88.81 200 CYS A CA 1
ATOM 1630 C C . CYS A 1 200 ? 2.943 -11.272 7.360 1.00 88.81 200 CYS A C 1
ATOM 1632 O O . CYS A 1 200 ? 3.496 -11.141 6.268 1.00 88.81 200 CYS A O 1
ATOM 1634 N N . HIS A 1 201 ? 2.627 -12.479 7.845 1.00 89.44 201 HIS A N 1
ATOM 1635 C CA . HIS A 1 201 ? 2.852 -13.758 7.159 1.00 89.44 201 HIS A CA 1
ATOM 1636 C C . HIS A 1 201 ? 1.643 -14.217 6.333 1.00 89.44 201 HIS A C 1
ATOM 1638 O O . HIS A 1 201 ? 1.586 -15.371 5.911 1.00 89.44 201 HIS A O 1
ATOM 1644 N N . ASN A 1 202 ? 0.662 -13.336 6.104 1.00 89.81 202 ASN A N 1
ATOM 1645 C CA . ASN A 1 202 ? -0.581 -13.660 5.404 1.00 89.81 202 ASN A CA 1
ATOM 1646 C C . ASN A 1 202 ? -1.403 -14.769 6.093 1.00 89.81 202 ASN A C 1
ATOM 1648 O O . ASN A 1 202 ? -2.210 -15.432 5.446 1.00 89.81 202 ASN A O 1
ATOM 1652 N N . SER A 1 203 ? -1.202 -14.971 7.397 1.00 91.94 203 SER A N 1
ATOM 1653 C CA . SER A 1 203 ? -1.976 -15.917 8.203 1.00 91.94 203 SER A CA 1
ATOM 1654 C C . SER A 1 203 ? -3.100 -15.183 8.925 1.00 91.94 203 SER A C 1
ATOM 1656 O O . SER A 1 203 ? -2.914 -14.043 9.350 1.00 91.94 203 SER A O 1
ATOM 1658 N N . LEU A 1 204 ? -4.266 -15.818 9.046 1.00 95.12 204 LEU A N 1
ATOM 1659 C CA . LEU A 1 204 ? -5.386 -15.259 9.800 1.00 95.12 204 LEU A CA 1
ATOM 1660 C C . LEU A 1 204 ? -5.161 -15.436 11.301 1.00 95.12 204 LEU A C 1
ATOM 1662 O O . LEU A 1 204 ? -4.848 -16.525 11.772 1.00 95.12 204 LEU A O 1
ATOM 1666 N N . GLU A 1 205 ? -5.385 -14.361 12.037 1.00 94.50 205 GLU A N 1
ATOM 1667 C CA . GLU A 1 205 ? -5.283 -14.287 13.483 1.00 94.50 205 GLU A CA 1
ATOM 1668 C C . GLU A 1 205 ? -6.614 -13.790 14.053 1.00 94.50 205 GLU A C 1
ATOM 1670 O O . GLU A 1 205 ? -7.147 -12.761 13.629 1.00 94.50 205 GLU A O 1
ATOM 1675 N N . SER A 1 206 ? -7.181 -14.549 14.991 1.00 95.62 206 SER A N 1
ATOM 1676 C CA . SER A 1 206 ? -8.458 -14.216 15.625 1.00 95.62 206 SER A CA 1
ATOM 1677 C C . SER A 1 206 ? -8.221 -13.335 16.848 1.00 95.62 206 SER A C 1
ATOM 1679 O O . SER A 1 206 ? -7.771 -13.817 17.886 1.00 95.62 206 SER A O 1
ATOM 1681 N N . ILE A 1 207 ? -8.631 -12.074 16.770 1.00 94.06 207 ILE A N 1
ATOM 1682 C CA . ILE A 1 207 ? -8.529 -11.108 17.865 1.00 94.06 207 ILE A CA 1
ATOM 1683 C C . ILE A 1 207 ? -9.886 -10.991 18.565 1.00 94.06 207 ILE A C 1
ATOM 1685 O O . ILE A 1 207 ? -10.924 -10.809 17.924 1.00 94.06 207 ILE A O 1
ATOM 1689 N N . LYS A 1 208 ? -9.888 -11.089 19.900 1.00 92.44 208 LYS A N 1
ATOM 1690 C CA . LYS A 1 208 ? -11.092 -10.981 20.736 1.00 92.44 208 LYS A CA 1
ATOM 1691 C C . LYS A 1 208 ? -11.002 -9.770 21.655 1.00 92.44 208 LYS A C 1
ATOM 1693 O O . LYS A 1 208 ? -10.044 -9.641 22.409 1.00 92.44 208 LYS A O 1
ATOM 1698 N N . GLU A 1 209 ? -12.041 -8.941 21.605 1.00 91.56 209 GLU A N 1
ATOM 1699 C CA . GLU A 1 209 ? -12.327 -7.888 22.581 1.00 91.56 209 GLU A CA 1
ATOM 1700 C C . GLU A 1 209 ? -11.134 -6.995 22.973 1.00 91.56 209 GLU A C 1
ATOM 1702 O O . GLU A 1 209 ? -10.842 -6.808 24.155 1.00 91.56 209 GLU A O 1
ATOM 1707 N N . LYS A 1 210 ? -10.465 -6.392 21.989 1.00 93.62 210 LYS A N 1
ATOM 1708 C CA . LYS A 1 210 ? -9.390 -5.422 22.244 1.00 93.62 210 LYS A CA 1
ATOM 1709 C C . LYS A 1 210 ? -9.906 -3.993 22.183 1.00 93.62 210 LYS A C 1
ATOM 1711 O O . LYS A 1 210 ? -10.898 -3.714 21.513 1.00 93.62 210 LYS A O 1
ATOM 1716 N N . SER A 1 211 ? -9.266 -3.074 22.901 1.00 90.56 211 SER A N 1
ATOM 1717 C CA . SER A 1 211 ? -9.623 -1.650 22.803 1.00 90.56 211 SER A CA 1
ATOM 1718 C C . SER A 1 211 ? -9.221 -1.090 21.435 1.00 90.56 211 SER A C 1
ATOM 1720 O O . SER A 1 211 ? -10.002 -0.397 20.785 1.00 90.56 211 SER A O 1
ATOM 1722 N N . HIS A 1 212 ? -8.033 -1.473 20.971 1.00 91.69 212 HIS A N 1
ATOM 1723 C CA . HIS A 1 212 ? -7.476 -1.143 19.669 1.00 91.69 212 HIS A CA 1
ATOM 1724 C C . HIS A 1 212 ? -6.428 -2.188 19.256 1.00 91.69 212 HIS A C 1
ATOM 1726 O O . HIS A 1 212 ? -5.999 -3.013 20.065 1.00 91.69 212 HIS A O 1
ATOM 1732 N N . ILE A 1 213 ? -6.032 -2.148 17.986 1.00 93.69 213 ILE A N 1
ATOM 1733 C CA . ILE A 1 213 ? -4.885 -2.876 17.437 1.00 93.69 213 ILE A CA 1
ATOM 1734 C C . ILE A 1 213 ? -3.915 -1.846 16.863 1.00 93.69 213 ILE A C 1
ATOM 1736 O O . ILE A 1 213 ? -4.309 -1.050 16.013 1.00 93.69 213 ILE A O 1
ATOM 1740 N N . ASN A 1 214 ? -2.654 -1.892 17.274 1.00 93.31 214 ASN A N 1
ATOM 1741 C CA . ASN A 1 214 ? -1.562 -1.182 16.620 1.00 93.31 214 ASN A CA 1
ATOM 1742 C C . ASN A 1 214 ? -1.194 -1.957 15.358 1.00 93.31 214 ASN A C 1
ATOM 1744 O O . ASN A 1 214 ? -0.519 -2.985 15.406 1.00 93.31 214 ASN A O 1
ATOM 1748 N N . MET A 1 215 ? -1.697 -1.492 14.221 1.00 94.00 215 MET A N 1
ATOM 1749 C CA . MET A 1 215 ? -1.535 -2.155 12.937 1.00 94.00 215 MET A CA 1
ATOM 1750 C C . MET A 1 215 ? -0.556 -1.394 12.060 1.00 94.00 215 MET A C 1
ATOM 1752 O O . MET A 1 215 ? -0.776 -0.245 11.669 1.00 94.00 215 MET A O 1
ATOM 1756 N N . PHE A 1 216 ? 0.535 -2.058 11.721 1.00 93.38 216 PHE A N 1
ATOM 1757 C CA . PHE A 1 216 ? 1.584 -1.481 10.908 1.00 93.38 216 PHE A CA 1
ATOM 1758 C C . PHE A 1 216 ? 1.319 -1.646 9.412 1.00 93.38 216 PHE A C 1
ATOM 1760 O O . PHE A 1 216 ? 0.536 -2.483 8.968 1.00 93.38 216 PHE A O 1
ATOM 1767 N N . THR A 1 217 ? 2.062 -0.882 8.609 1.00 92.62 217 THR A N 1
ATOM 1768 C CA . THR A 1 217 ? 1.984 -0.904 7.137 1.00 92.62 217 THR A CA 1
ATOM 1769 C C . THR A 1 217 ? 2.179 -2.308 6.534 1.00 92.62 217 THR A C 1
ATOM 1771 O O . THR A 1 217 ? 1.634 -2.619 5.468 1.00 92.62 217 THR A O 1
ATOM 1774 N N . SER A 1 218 ? 2.954 -3.156 7.214 1.00 91.94 218 SER A N 1
ATOM 1775 C CA . SER A 1 218 ? 3.283 -4.540 6.850 1.00 91.94 218 SER A CA 1
ATOM 1776 C C . SER A 1 218 ? 2.193 -5.565 7.192 1.00 91.94 218 SER A C 1
ATOM 1778 O O . SER A 1 218 ? 2.393 -6.745 6.914 1.00 91.94 218 SER A O 1
ATOM 1780 N N . ASP A 1 219 ? 1.075 -5.136 7.790 1.00 93.69 219 ASP A N 1
ATOM 1781 C CA . ASP A 1 219 ? 0.070 -5.990 8.442 1.00 93.69 219 ASP A CA 1
ATOM 1782 C C . ASP A 1 219 ? 0.552 -6.663 9.744 1.00 93.69 219 ASP A C 1
ATOM 1784 O O . ASP A 1 219 ? -0.137 -7.522 10.288 1.00 93.69 219 ASP A O 1
ATOM 1788 N N . PHE A 1 220 ? 1.720 -6.291 10.280 1.00 92.19 220 PHE A N 1
ATOM 1789 C CA . PHE A 1 220 ? 2.093 -6.674 11.645 1.00 92.19 220 PHE A CA 1
ATOM 1790 C C . PHE A 1 220 ? 1.151 -6.001 12.655 1.00 92.19 220 PHE A C 1
ATOM 1792 O O . PHE A 1 220 ? 0.771 -4.841 12.470 1.00 92.19 220 PHE A O 1
ATOM 1799 N N . MET A 1 221 ? 0.770 -6.731 13.702 1.00 9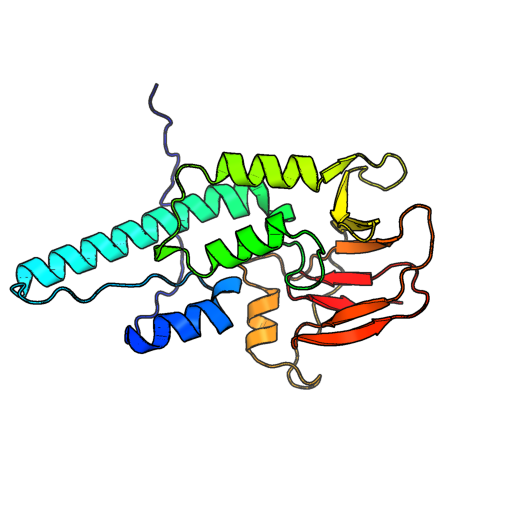2.00 221 MET A N 1
ATOM 1800 C CA . MET A 1 221 ? -0.203 -6.292 14.700 1.00 92.00 221 MET A CA 1
ATOM 1801 C C . MET A 1 221 ? 0.378 -6.430 16.104 1.00 92.00 221 MET A C 1
ATOM 1803 O O . MET A 1 221 ? 0.911 -7.478 16.453 1.00 92.00 221 MET A O 1
ATOM 1807 N N . GLU A 1 222 ? 0.208 -5.393 16.917 1.00 89.75 222 GLU A N 1
ATOM 1808 C CA . GLU A 1 222 ? 0.393 -5.439 18.369 1.00 89.75 222 GLU A CA 1
ATOM 1809 C C . GLU A 1 222 ? -0.904 -4.980 19.026 1.00 89.75 222 GLU A C 1
ATOM 1811 O O . GLU A 1 222 ? -1.564 -4.064 18.539 1.00 89.75 222 GLU A O 1
ATOM 1816 N N . TYR A 1 223 ? -1.313 -5.613 20.117 1.00 83.94 223 TYR A N 1
ATOM 1817 C CA . TYR A 1 223 ? -2.562 -5.261 20.783 1.00 83.94 223 TYR A CA 1
ATOM 1818 C C . TYR A 1 223 ? -2.520 -5.663 22.258 1.00 83.94 223 TYR A C 1
ATOM 1820 O O . TYR A 1 223 ? -1.943 -6.692 22.613 1.00 83.94 223 TYR A O 1
ATOM 1828 N N . GLN A 1 224 ? -3.145 -4.845 23.108 1.00 62.16 224 GLN A N 1
ATOM 1829 C CA . GLN A 1 224 ? -3.301 -5.075 24.549 1.00 62.16 224 GLN A CA 1
ATOM 1830 C C . GLN A 1 224 ? -4.756 -5.377 24.890 1.00 62.16 224 GLN A C 1
ATOM 1832 O O . GLN A 1 224 ? -5.664 -4.643 24.433 1.00 62.16 224 GLN A O 1
#